Protein AF-A0A0R0MEU5-F1 (afdb_monomer_lite)

Foldseek 3Di:
DLVLLLLLVCLVQFDFPVSVQQCPVVHVNNVSCVVCVVSVVVQVVQWDQDPVPRDIDGDGPQVSNFVVVQVVVQVVCCLFQVDGADVVQKGWPDKDFDDPPPPDPPQVVCQQADPVRHGNDWAPPDPLAKIWDWGQRPVDNQKIWIWMQGNVTMITIMIGGDNPPRRPPPDPVSPPGPVVVPPPPDDDDDD

Structure (mmCIF, N/CA/C/O backbone):
data_AF-A0A0R0MEU5-F1
#
_entry.id   AF-A0A0R0MEU5-F1
#
loop_
_atom_site.group_PDB
_atom_site.id
_atom_site.type_symbol
_atom_site.label_atom_id
_atom_site.label_alt_id
_atom_site.label_comp_id
_atom_site.label_asym_id
_atom_site.label_entity_id
_atom_site.label_seq_id
_atom_site.pdbx_PDB_ins_code
_atom_site.Cartn_x
_atom_site.Cartn_y
_atom_site.Cartn_z
_atom_site.occupancy
_atom_site.B_iso_or_equiv
_atom_site.auth_seq_id
_atom_site.auth_comp_id
_atom_site.auth_asym_id
_atom_site.auth_atom_id
_atom_site.pdbx_PDB_model_num
ATOM 1 N N . MET A 1 1 ? -4.170 -14.441 10.103 1.00 80.56 1 MET A N 1
ATOM 2 C CA . MET A 1 1 ? -2.952 -14.482 9.248 1.00 80.56 1 MET A CA 1
ATOM 3 C C . MET A 1 1 ? -2.608 -13.068 8.779 1.00 80.56 1 MET A C 1
ATOM 5 O O . MET A 1 1 ? -3.461 -12.201 8.917 1.00 80.56 1 MET A O 1
ATOM 9 N N . ASP A 1 2 ? -1.379 -12.790 8.341 1.00 89.19 2 ASP A N 1
ATOM 10 C CA . ASP A 1 2 ? -0.825 -11.428 8.154 1.00 89.19 2 ASP A CA 1
ATOM 11 C C . ASP A 1 2 ? -1.697 -10.464 7.336 1.00 89.19 2 ASP A C 1
ATOM 13 O O . ASP A 1 2 ? -1.782 -9.289 7.677 1.00 89.19 2 ASP A O 1
ATOM 17 N N . GLU A 1 3 ? -2.428 -10.953 6.335 1.00 90.88 3 GLU A N 1
ATOM 18 C CA . GLU A 1 3 ? -3.364 -10.147 5.545 1.00 90.88 3 GLU A CA 1
ATOM 19 C C . GLU A 1 3 ? -4.532 -9.589 6.374 1.00 90.88 3 GLU A C 1
ATOM 21 O O . GLU A 1 3 ? -4.986 -8.476 6.125 1.00 90.88 3 GLU A O 1
ATOM 26 N N . GLN A 1 4 ? -5.011 -10.332 7.377 1.00 89.69 4 GLN A N 1
ATOM 27 C CA . GLN A 1 4 ? -6.054 -9.846 8.290 1.00 89.69 4 GLN A CA 1
ATOM 28 C C . GLN A 1 4 ? -5.513 -8.740 9.193 1.00 89.69 4 GLN A C 1
ATOM 30 O O . GLN A 1 4 ? -6.178 -7.725 9.364 1.00 89.69 4 GLN A O 1
ATOM 35 N N . TYR A 1 5 ? -4.300 -8.917 9.729 1.00 90.12 5 TYR A N 1
ATOM 36 C CA . TYR A 1 5 ? -3.629 -7.877 10.512 1.00 90.12 5 TYR A CA 1
ATOM 37 C C . TYR A 1 5 ? -3.428 -6.616 9.673 1.00 90.12 5 TYR A C 1
ATOM 39 O O . TYR A 1 5 ? -3.775 -5.526 10.106 1.00 90.12 5 TYR A O 1
ATOM 47 N N . PHE A 1 6 ? -2.942 -6.783 8.443 1.00 90.31 6 PHE A N 1
ATOM 48 C CA . PHE A 1 6 ? -2.736 -5.694 7.499 1.00 90.31 6 PHE A CA 1
ATOM 49 C C . PHE A 1 6 ? -4.035 -4.947 7.170 1.00 90.31 6 PHE A C 1
ATOM 51 O O . PHE A 1 6 ? -4.058 -3.720 7.188 1.00 90.31 6 PHE A O 1
ATOM 58 N N . LEU A 1 7 ? -5.130 -5.670 6.911 1.00 90.94 7 LEU A N 1
ATOM 59 C CA . LEU A 1 7 ? -6.430 -5.063 6.626 1.00 90.94 7 LEU A CA 1
ATOM 60 C C . LEU A 1 7 ? -6.984 -4.293 7.831 1.00 90.94 7 LEU A C 1
ATOM 62 O O . LEU A 1 7 ? -7.503 -3.193 7.661 1.00 90.94 7 LEU A O 1
ATOM 66 N N . VAL A 1 8 ? -6.881 -4.861 9.034 1.00 90.88 8 VAL A N 1
ATOM 67 C CA . VAL A 1 8 ? -7.345 -4.191 10.254 1.00 90.88 8 VAL A CA 1
ATOM 68 C C . VAL A 1 8 ? -6.488 -2.959 10.537 1.00 90.88 8 VAL A C 1
ATOM 70 O O . VAL A 1 8 ? -7.045 -1.900 10.796 1.00 90.88 8 VAL A O 1
ATOM 73 N N . LEU A 1 9 ? -5.160 -3.055 10.397 1.00 88.81 9 LEU A N 1
ATOM 74 C CA . LEU A 1 9 ? -4.248 -1.915 10.514 1.00 88.81 9 LEU A CA 1
ATOM 75 C C . LEU A 1 9 ? -4.635 -0.788 9.549 1.00 88.81 9 LEU A C 1
ATOM 77 O O . LEU A 1 9 ? -4.721 0.358 9.975 1.00 88.81 9 LEU A O 1
ATOM 81 N N . LEU A 1 10 ? -4.917 -1.105 8.278 1.00 89.19 10 LEU A N 1
ATOM 82 C CA . LEU A 1 10 ? -5.423 -0.130 7.306 1.00 89.19 10 LEU A CA 1
ATOM 83 C C . LEU A 1 10 ? -6.728 0.527 7.775 1.00 89.19 10 LEU A C 1
ATOM 85 O O . LEU A 1 10 ? -6.880 1.729 7.598 1.00 89.19 10 LEU A O 1
ATOM 89 N N . GLY A 1 11 ? -7.629 -0.232 8.404 1.00 88.44 11 GLY A N 1
ATOM 90 C CA . GLY A 1 11 ? -8.828 0.302 9.059 1.00 88.44 11 GLY A CA 1
ATOM 91 C C . GLY A 1 11 ? -8.530 1.327 10.150 1.00 88.44 11 GLY A C 1
ATOM 92 O O . GLY A 1 11 ? -9.241 2.314 10.260 1.00 88.44 11 GLY A O 1
ATOM 93 N N . GLN A 1 12 ? -7.461 1.133 10.918 1.00 85.00 12 GLN A N 1
ATOM 94 C CA . GLN A 1 12 ? -7.106 2.048 12.005 1.00 85.00 12 GLN A CA 1
ATOM 95 C C . GLN A 1 12 ? -6.433 3.339 11.521 1.00 85.00 12 GLN A C 1
ATOM 97 O O . GLN A 1 12 ? -6.508 4.362 12.196 1.00 85.00 12 GLN A O 1
ATOM 102 N N . ILE A 1 13 ? -5.747 3.302 10.373 1.00 81.75 13 ILE A N 1
ATOM 103 C CA . ILE A 1 13 ? -4.942 4.439 9.890 1.00 81.75 13 ILE A CA 1
ATOM 104 C C . ILE A 1 13 ? -5.552 5.176 8.696 1.00 81.75 13 ILE A C 1
ATOM 106 O O . ILE A 1 13 ? -5.106 6.273 8.380 1.00 81.75 13 ILE A O 1
ATOM 110 N N . ALA A 1 14 ? -6.517 4.589 7.985 1.00 85.06 14 ALA A N 1
ATOM 111 C CA . ALA A 1 14 ? -7.068 5.175 6.767 1.00 85.06 14 ALA A CA 1
ATOM 112 C C . ALA A 1 14 ? -8.414 5.871 6.997 1.00 85.06 14 ALA A C 1
ATOM 114 O O . ALA A 1 14 ? -9.255 5.391 7.745 1.00 85.06 14 ALA A O 1
ATOM 115 N N . THR A 1 15 ? -8.645 6.963 6.268 1.00 81.25 15 THR A N 1
ATOM 116 C CA . THR A 1 15 ? -9.888 7.762 6.299 1.00 81.25 15 THR A CA 1
ATOM 117 C C . THR A 1 15 ? -10.617 7.750 4.949 1.00 81.25 15 THR A C 1
ATOM 119 O O . THR A 1 15 ? -11.292 8.697 4.555 1.00 81.25 15 THR A O 1
ATOM 122 N N . SER A 1 16 ? -10.413 6.691 4.160 1.00 85.12 16 SER A N 1
ATOM 123 C CA . SER A 1 16 ? -11.069 6.525 2.858 1.00 85.12 16 SER A CA 1
ATOM 124 C C . SER A 1 16 ? -12.481 5.952 3.041 1.00 85.12 16 SER A C 1
ATOM 126 O O . SER A 1 16 ? -12.611 4.949 3.742 1.00 85.12 16 SER A O 1
ATOM 128 N N . PRO A 1 17 ? -13.516 6.450 2.335 1.00 88.56 17 PRO A N 1
ATOM 129 C CA . PRO A 1 17 ? -14.876 5.902 2.433 1.00 88.56 17 PRO A CA 1
ATOM 130 C C . PRO A 1 17 ? -14.943 4.376 2.234 1.00 88.56 17 PRO A C 1
ATOM 132 O O . PRO A 1 17 ? -15.687 3.669 2.904 1.00 88.56 17 PRO A O 1
ATOM 135 N N . HIS A 1 18 ? -14.076 3.830 1.374 1.00 89.00 18 HIS A N 1
ATOM 136 C CA . HIS A 1 18 ? -13.998 2.388 1.126 1.00 89.00 18 HIS A CA 1
ATOM 137 C C . HIS A 1 18 ? -13.493 1.556 2.315 1.00 89.00 18 HIS A C 1
ATOM 139 O O . HIS A 1 18 ? -13.764 0.354 2.371 1.00 89.00 18 HIS A O 1
ATOM 145 N N . ILE A 1 19 ? -12.689 2.136 3.215 1.00 89.19 19 ILE A N 1
ATOM 146 C CA . ILE A 1 19 ? -12.289 1.451 4.451 1.00 89.19 19 ILE A CA 1
ATOM 147 C C . ILE A 1 19 ? -13.362 1.629 5.528 1.00 89.19 19 ILE A C 1
ATOM 149 O O . ILE A 1 19 ? -13.601 0.696 6.290 1.00 89.19 19 ILE A O 1
ATOM 153 N N . GLU A 1 20 ? -14.042 2.779 5.556 1.00 90.19 20 GLU A N 1
ATOM 154 C CA . GLU A 1 20 ? -15.115 3.076 6.514 1.00 90.19 20 GLU A CA 1
ATOM 155 C C . GLU A 1 20 ? -16.270 2.081 6.370 1.00 90.19 20 GLU A C 1
ATOM 157 O O . GLU A 1 20 ? -16.721 1.504 7.357 1.00 90.19 2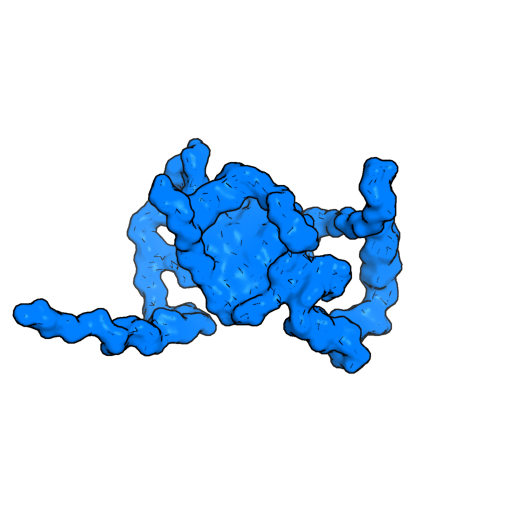0 GLU A O 1
ATOM 162 N N . GLU A 1 21 ? -16.658 1.748 5.136 1.00 91.25 21 GLU A N 1
ATOM 163 C CA . GLU A 1 21 ? -17.632 0.682 4.856 1.00 91.25 21 GLU A CA 1
ATOM 164 C C . GLU A 1 21 ? -17.211 -0.683 5.430 1.00 91.25 21 GLU A C 1
ATOM 166 O O . GLU A 1 21 ? -18.049 -1.503 5.807 1.00 91.25 21 GLU A O 1
ATOM 171 N N . LYS A 1 22 ? -15.904 -0.961 5.507 1.00 92.19 22 LYS A N 1
ATOM 172 C CA . LYS A 1 22 ? -15.385 -2.218 6.065 1.00 92.19 22 LYS A CA 1
ATOM 173 C C . LYS A 1 22 ? -15.356 -2.210 7.592 1.00 92.19 22 LYS A C 1
ATOM 175 O O . LYS A 1 22 ? -15.357 -3.302 8.166 1.00 92.19 22 LYS A O 1
ATOM 180 N N . LEU A 1 23 ? -15.305 -1.031 8.208 1.00 92.62 23 LEU A N 1
ATOM 181 C CA . LEU A 1 23 ? -15.358 -0.810 9.656 1.00 92.62 23 LEU A CA 1
ATOM 182 C C . LEU A 1 23 ? -16.791 -0.743 10.191 1.00 92.62 23 LEU A C 1
ATOM 184 O O . LEU A 1 23 ? -16.997 -1.023 11.366 1.00 92.62 23 LEU A O 1
ATOM 188 N N . ALA A 1 24 ? -17.766 -0.383 9.351 1.00 93.38 24 ALA A N 1
ATOM 189 C CA . ALA A 1 24 ? -19.173 -0.322 9.735 1.00 93.38 24 ALA A CA 1
ATOM 190 C C . ALA A 1 24 ? -19.674 -1.661 10.324 1.00 93.38 24 ALA A C 1
ATOM 192 O O . ALA A 1 24 ? -19.143 -2.717 9.961 1.00 93.38 24 ALA A O 1
ATOM 193 N N . PRO A 1 25 ? -20.713 -1.655 11.185 1.00 94.69 25 PRO A N 1
ATOM 194 C CA .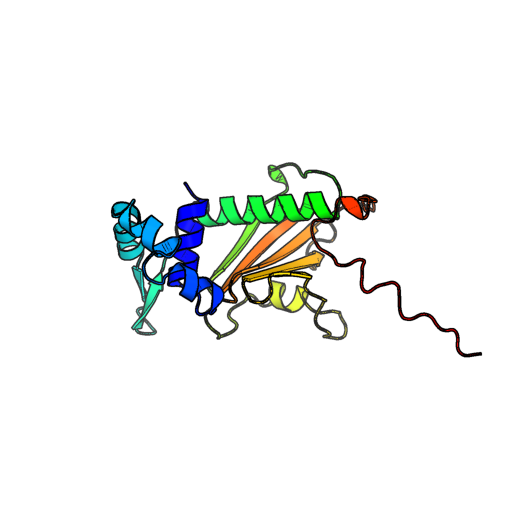 PRO A 1 25 ? -21.267 -2.876 11.770 1.00 94.69 25 PRO A CA 1
ATOM 195 C C . PRO A 1 25 ? -21.621 -3.932 10.714 1.00 94.69 25 PRO A C 1
ATOM 197 O O . PRO A 1 25 ? -22.301 -3.647 9.728 1.00 94.69 25 PRO A O 1
ATOM 200 N N . GLY A 1 26 ? -21.147 -5.164 10.904 1.00 91.56 26 GLY A N 1
ATOM 201 C CA . GLY A 1 26 ? -21.281 -6.253 9.930 1.00 91.56 26 GLY A CA 1
ATOM 202 C C . GLY A 1 26 ? -20.266 -6.211 8.776 1.00 91.56 26 GLY A C 1
ATOM 203 O O . GLY A 1 26 ? -20.201 -7.148 7.969 1.00 91.56 26 GLY A O 1
ATOM 204 N N . GLY A 1 27 ? -19.434 -5.171 8.716 1.00 92.88 27 GLY A N 1
ATOM 205 C CA . GLY A 1 27 ? -18.337 -4.993 7.776 1.00 92.88 27 GLY A CA 1
ATOM 206 C C . GLY A 1 27 ? -17.252 -6.064 7.910 1.00 92.88 27 GLY A C 1
ATOM 207 O O . GLY A 1 27 ? -17.252 -6.918 8.800 1.00 92.88 27 GLY A O 1
ATOM 208 N N . GLN A 1 28 ? -16.316 -6.099 6.961 1.00 93.31 28 GLN A N 1
ATOM 209 C CA . GLN A 1 28 ? -15.264 -7.121 6.966 1.00 93.31 28 GLN A CA 1
ATOM 210 C C . GLN A 1 28 ? -14.306 -6.973 8.156 1.00 93.31 28 GLN A C 1
ATOM 212 O O . GLN A 1 28 ? -13.920 -7.987 8.737 1.00 93.31 28 GLN A O 1
ATOM 217 N N . ILE A 1 29 ? -13.907 -5.744 8.494 1.00 92.19 29 ILE A N 1
ATOM 218 C CA . ILE A 1 29 ? -12.989 -5.474 9.607 1.00 92.19 29 ILE A CA 1
ATOM 219 C C . ILE A 1 29 ? -13.722 -5.679 10.930 1.00 92.19 29 ILE A C 1
ATOM 221 O O . ILE A 1 29 ? -13.216 -6.431 11.757 1.00 92.19 29 ILE A O 1
ATOM 225 N N . ASP A 1 30 ? -14.939 -5.147 11.066 1.00 93.50 30 ASP A N 1
ATOM 226 C CA . ASP A 1 30 ? -15.804 -5.363 12.235 1.00 93.50 30 ASP A CA 1
ATOM 227 C C . ASP A 1 30 ? -15.952 -6.858 12.567 1.00 93.50 30 ASP A C 1
ATOM 229 O O . ASP A 1 30 ? -15.506 -7.320 13.617 1.00 93.50 30 ASP A O 1
ATOM 233 N N . ARG A 1 31 ? -16.403 -7.673 11.601 1.00 92.25 31 ARG A N 1
ATOM 234 C CA . ARG A 1 31 ? -16.522 -9.132 11.789 1.00 92.25 31 ARG A CA 1
ATOM 235 C C . ARG A 1 31 ? -15.195 -9.822 12.096 1.00 92.25 31 ARG A C 1
ATOM 237 O O . ARG A 1 31 ? -15.193 -10.881 12.724 1.00 92.25 31 ARG A O 1
ATOM 244 N N . THR A 1 32 ? -14.077 -9.288 11.602 1.00 91.75 32 THR A N 1
ATOM 245 C CA . THR A 1 32 ? -12.745 -9.837 11.892 1.00 91.75 32 THR A CA 1
ATOM 246 C C . THR A 1 32 ? -12.375 -9.576 13.347 1.00 91.75 32 THR A C 1
ATOM 248 O O . THR A 1 32 ? -11.950 -10.510 14.022 1.00 91.75 32 THR A O 1
ATOM 251 N N . LEU A 1 33 ? -12.592 -8.355 13.839 1.00 89.88 33 LEU A N 1
ATOM 252 C CA . LEU A 1 33 ? -12.346 -7.974 15.22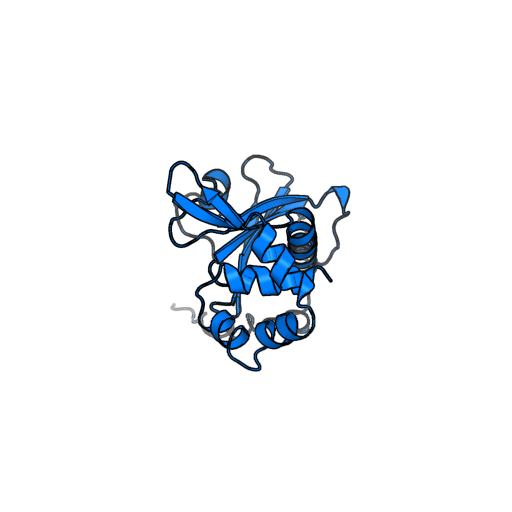9 1.00 89.88 33 LEU A CA 1
ATOM 253 C C . LEU A 1 33 ? -13.259 -8.743 16.191 1.00 89.88 33 LEU A C 1
ATOM 255 O O . LEU A 1 33 ? -12.762 -9.317 17.157 1.00 89.88 33 LEU A O 1
ATOM 259 N N . SER A 1 34 ? -14.553 -8.899 15.874 1.00 90.75 34 SER A N 1
ATOM 260 C CA . SER A 1 34 ? -15.474 -9.680 16.720 1.00 90.75 34 SER A CA 1
ATOM 261 C C . SER A 1 34 ? -15.064 -11.152 16.854 1.00 90.75 34 SER A C 1
ATOM 263 O O . SER A 1 34 ? -15.313 -11.782 17.877 1.00 90.75 34 SER A O 1
ATOM 265 N N . ARG A 1 35 ? -14.452 -11.729 15.811 1.00 89.94 35 ARG A N 1
ATOM 266 C CA . ARG A 1 35 ? -13.999 -13.133 15.798 1.00 89.94 35 ARG A CA 1
ATOM 267 C C . ARG A 1 35 ? -12.590 -13.320 16.358 1.00 89.94 35 ARG A C 1
ATOM 269 O O . ARG A 1 35 ? -12.207 -14.451 16.644 1.00 89.94 35 ARG A O 1
ATOM 276 N N . ALA A 1 36 ? -11.813 -12.247 16.471 1.00 88.12 36 ALA A N 1
ATOM 277 C CA . ALA A 1 36 ? -10.425 -12.276 16.908 1.00 88.12 36 ALA A CA 1
ATOM 278 C C . ALA A 1 36 ? -10.141 -11.133 17.901 1.00 88.12 36 ALA A C 1
ATOM 280 O O . ALA A 1 36 ? -9.336 -10.256 17.594 1.00 88.12 36 ALA A O 1
ATOM 281 N N . PRO A 1 37 ? -10.737 -11.148 19.108 1.00 84.06 37 PRO A N 1
ATOM 282 C CA . PRO A 1 37 ? -10.565 -10.071 20.090 1.00 84.06 37 PRO A CA 1
ATOM 283 C C . PRO A 1 37 ? -9.097 -9.858 20.494 1.00 84.06 37 PRO A C 1
ATOM 285 O O . PRO A 1 37 ? -8.654 -8.729 20.670 1.00 84.06 37 PRO A O 1
AT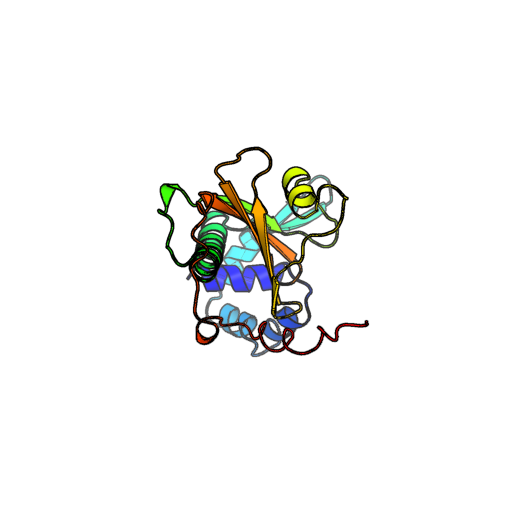OM 288 N N . ALA A 1 38 ? -8.290 -10.924 20.519 1.00 86.88 38 ALA A N 1
ATOM 289 C CA . ALA A 1 38 ? -6.853 -10.825 20.780 1.00 86.88 38 ALA A CA 1
ATOM 290 C C . ALA A 1 38 ? -6.075 -10.031 19.706 1.00 86.88 38 ALA A C 1
ATOM 292 O O . ALA A 1 38 ? -4.958 -9.586 19.958 1.00 86.88 38 ALA A O 1
ATOM 293 N N . LEU A 1 39 ? -6.612 -9.884 18.487 1.00 85.31 39 LEU A N 1
ATOM 294 C CA . LEU A 1 39 ? -6.017 -9.035 17.450 1.00 85.31 39 LEU A CA 1
ATOM 295 C C . LEU A 1 39 ? -6.239 -7.553 17.760 1.00 85.31 39 LEU A C 1
ATOM 297 O O . LEU A 1 39 ? -5.329 -6.755 17.548 1.00 85.31 39 LEU A O 1
ATOM 301 N N . ASP A 1 40 ? -7.427 -7.217 18.259 1.00 82.06 40 ASP A N 1
ATOM 302 C CA . ASP A 1 40 ? -7.784 -5.858 18.660 1.00 82.06 40 ASP A CA 1
ATOM 303 C C . ASP A 1 40 ? -6.912 -5.401 19.832 1.00 82.06 40 ASP A C 1
ATOM 305 O O . ASP A 1 40 ? -6.222 -4.388 19.755 1.00 82.06 40 ASP A O 1
ATOM 309 N N . GLU A 1 41 ? -6.814 -6.243 20.863 1.00 83.44 41 GLU A N 1
ATOM 310 C CA . GLU A 1 41 ? -5.975 -5.980 22.031 1.00 83.44 41 GLU A CA 1
ATOM 311 C C . GLU A 1 41 ? -4.499 -5.787 21.652 1.00 83.44 41 GLU A C 1
ATOM 313 O O . GLU A 1 41 ? -3.842 -4.869 22.138 1.00 83.44 41 GLU A O 1
ATOM 318 N N . LYS A 1 42 ? -3.977 -6.592 20.719 1.00 84.12 42 LYS A N 1
ATOM 319 C CA . LYS A 1 42 ? -2.610 -6.419 20.207 1.00 84.12 42 LYS A CA 1
ATOM 320 C C . LYS A 1 42 ? -2.400 -5.088 19.493 1.00 84.12 42 LYS A C 1
ATOM 322 O O . LYS A 1 42 ? -1.328 -4.504 19.617 1.00 84.12 42 LYS A O 1
ATOM 327 N N . LEU A 1 43 ? -3.381 -4.616 18.726 1.00 82.00 43 LEU A N 1
ATOM 328 C CA . LEU A 1 43 ? -3.289 -3.316 18.058 1.00 82.00 43 LEU A CA 1
ATOM 329 C C . LEU A 1 43 ? -3.374 -2.164 19.061 1.00 82.00 43 LEU A C 1
ATOM 331 O O . LEU A 1 43 ? -2.646 -1.189 18.906 1.00 82.00 43 LEU A O 1
ATOM 335 N N . LEU A 1 44 ? -4.179 -2.307 20.117 1.00 81.25 44 LEU A N 1
ATOM 336 C CA . LEU A 1 44 ? -4.218 -1.357 21.230 1.00 81.25 44 LEU A CA 1
ATOM 337 C C . LEU A 1 44 ? -2.882 -1.310 21.985 1.00 81.25 44 LEU A C 1
ATOM 339 O O . LEU A 1 44 ? -2.380 -0.230 22.276 1.00 81.25 44 LEU A O 1
ATOM 343 N N . GLN A 1 45 ? -2.260 -2.463 22.242 1.00 82.94 45 GLN A N 1
ATOM 344 C CA . GLN A 1 45 ? -0.926 -2.544 22.855 1.00 82.94 45 GLN A CA 1
ATOM 345 C C . GLN A 1 45 ? 0.180 -1.967 21.958 1.00 82.94 45 GLN A C 1
ATOM 347 O O . GLN A 1 45 ? 1.233 -1.571 22.452 1.00 82.94 45 GLN A O 1
ATOM 352 N N . ALA A 1 46 ? -0.050 -1.907 20.646 1.00 80.19 46 ALA A N 1
ATOM 353 C CA . ALA A 1 46 ? 0.853 -1.286 19.685 1.00 80.19 46 ALA A CA 1
ATOM 354 C C . ALA A 1 46 ? 0.714 0.248 19.619 1.00 80.19 46 ALA A C 1
ATOM 356 O O . ALA A 1 46 ? 1.463 0.893 18.878 1.00 80.19 46 ALA A O 1
ATOM 357 N N . LEU A 1 47 ? -0.222 0.846 20.365 1.00 81.25 47 LEU A N 1
ATOM 358 C CA . LEU A 1 47 ? -0.343 2.296 20.481 1.00 81.25 47 LEU A CA 1
ATOM 359 C C . LEU A 1 47 ? 0.800 2.856 21.335 1.00 81.25 47 LEU A C 1
ATOM 361 O O . LEU A 1 47 ? 1.108 2.361 22.415 1.00 81.25 47 LEU A O 1
ATOM 365 N N . SER A 1 48 ? 1.412 3.933 20.861 1.00 77.06 48 SER A N 1
ATOM 366 C CA . SER A 1 48 ? 2.408 4.713 21.593 1.00 77.06 48 SER A CA 1
ATOM 367 C C . SER A 1 48 ? 2.068 6.189 21.485 1.00 77.06 48 SER A C 1
ATOM 369 O O . SER A 1 48 ? 1.639 6.632 20.424 1.00 77.06 48 SER A O 1
ATOM 371 N N . VAL A 1 49 ? 2.278 6.958 22.547 1.00 74.94 49 VAL A N 1
ATOM 372 C CA . VAL A 1 49 ? 2.152 8.417 22.486 1.00 74.94 49 VAL A CA 1
ATOM 373 C C . VAL A 1 49 ? 3.494 8.997 22.051 1.00 74.94 49 VAL A C 1
ATOM 375 O O . VAL A 1 49 ? 4.535 8.648 22.601 1.00 74.94 49 VAL A O 1
ATOM 378 N N . ASP A 1 50 ? 3.466 9.846 21.034 1.00 72.88 50 ASP A N 1
ATOM 379 C CA . ASP A 1 50 ? 4.593 10.669 20.619 1.00 72.88 50 ASP A CA 1
ATOM 380 C C . ASP A 1 50 ? 4.816 11.769 21.668 1.00 72.88 50 ASP A C 1
ATOM 382 O O . ASP A 1 50 ? 3.933 12.596 21.899 1.00 72.88 50 ASP A O 1
ATOM 386 N N . GLU A 1 51 ? 5.969 11.747 22.335 1.00 75.44 51 GLU A N 1
ATOM 387 C CA . GLU A 1 51 ? 6.270 12.632 23.469 1.00 75.44 51 GLU A CA 1
ATOM 388 C C . GLU A 1 51 ? 6.417 14.108 23.063 1.00 75.44 51 GLU A C 1
ATOM 390 O O . GLU A 1 51 ? 6.185 14.993 23.884 1.00 75.44 51 GLU A O 1
ATOM 395 N N . GLU A 1 52 ? 6.751 14.392 21.802 1.00 74.88 52 GLU A N 1
ATOM 396 C CA . GLU A 1 52 ? 6.955 15.757 21.302 1.00 74.88 52 GLU A CA 1
ATOM 397 C C . GLU A 1 52 ? 5.649 16.391 20.814 1.00 74.88 52 GLU A C 1
ATOM 399 O O . GLU A 1 52 ? 5.410 17.586 20.995 1.00 74.88 52 GLU A O 1
ATOM 404 N N . THR A 1 53 ? 4.788 15.596 20.178 1.00 72.69 53 THR A N 1
ATOM 405 C CA . THR A 1 53 ? 3.558 16.077 19.534 1.00 72.69 53 THR A CA 1
ATOM 406 C C . THR A 1 53 ? 2.285 15.723 20.299 1.00 72.69 53 THR A C 1
ATOM 408 O O . THR A 1 53 ? 1.211 16.218 19.948 1.00 72.69 53 THR A O 1
ATOM 411 N N . GLY A 1 54 ? 2.374 14.856 21.312 1.00 70.62 54 GLY A N 1
ATOM 412 C CA . GLY A 1 54 ? 1.238 14.336 22.078 1.00 70.62 54 GLY A CA 1
ATOM 413 C C . GLY A 1 54 ? 0.299 13.437 21.267 1.00 70.62 54 GLY A C 1
ATOM 414 O O . GLY A 1 54 ? -0.809 13.132 21.710 1.00 70.62 54 GLY A O 1
ATOM 415 N N . ARG A 1 55 ? 0.694 13.037 20.053 1.00 72.56 55 ARG A N 1
ATOM 416 C CA . ARG A 1 55 ? -0.146 12.251 19.143 1.00 72.56 55 ARG A CA 1
ATOM 417 C C . ARG A 1 55 ? -0.066 10.771 19.478 1.00 72.56 55 ARG A C 1
ATOM 419 O O . ARG A 1 55 ? 1.004 10.249 19.763 1.00 72.56 55 ARG A O 1
ATOM 426 N N . VAL A 1 56 ? -1.188 10.068 19.363 1.00 68.69 56 VAL A N 1
ATOM 427 C CA . VAL A 1 56 ? -1.193 8.604 19.424 1.00 68.69 56 VAL A CA 1
ATOM 428 C C . VAL A 1 56 ? -0.740 8.055 18.071 1.00 68.69 56 VAL A C 1
ATOM 430 O O . VAL A 1 56 ? -1.340 8.342 17.035 1.00 68.69 56 VAL A O 1
ATOM 433 N N . LEU A 1 57 ? 0.328 7.269 18.089 1.00 73.31 57 LEU A N 1
ATOM 434 C CA . LEU A 1 57 ? 0.889 6.554 16.951 1.00 73.31 57 LEU A CA 1
ATOM 435 C C . LEU A 1 57 ? 0.630 5.059 17.115 1.00 73.31 57 LEU A C 1
ATOM 437 O O . LEU A 1 57 ? 0.775 4.519 18.206 1.00 73.31 57 LEU A O 1
ATOM 441 N N . ILE A 1 58 ? 0.320 4.371 16.021 1.00 78.00 58 ILE A N 1
ATOM 442 C CA . ILE A 1 58 ? 0.357 2.906 15.979 1.00 78.00 58 ILE A CA 1
ATOM 443 C C . ILE A 1 58 ? 1.759 2.490 15.535 1.00 78.00 58 ILE A C 1
ATOM 445 O O . ILE A 1 58 ? 2.224 2.936 14.485 1.00 78.00 58 ILE A O 1
ATOM 449 N N . ARG A 1 59 ? 2.420 1.617 16.302 1.00 80.44 59 ARG A N 1
ATOM 450 C CA . ARG A 1 59 ? 3.660 0.934 15.904 1.00 80.44 59 ARG A CA 1
ATOM 451 C C . ARG A 1 59 ? 3.318 -0.431 15.308 1.00 80.44 59 ARG A C 1
ATOM 453 O O . ARG A 1 59 ? 3.164 -1.397 16.054 1.00 80.44 59 ARG A O 1
ATOM 460 N N . PRO A 1 60 ? 3.151 -0.545 13.981 1.00 79.38 60 PRO A N 1
ATOM 461 C CA . PRO A 1 60 ? 2.741 -1.806 13.393 1.00 79.38 60 PRO A CA 1
ATOM 462 C C . PRO A 1 60 ? 3.838 -2.870 13.520 1.00 79.38 60 PRO A C 1
ATOM 464 O O . PRO A 1 60 ? 5.030 -2.570 13.560 1.00 79.38 60 PRO A O 1
ATOM 467 N N . GLU A 1 61 ? 3.433 -4.137 13.493 1.00 85.62 61 GLU A N 1
ATOM 468 C CA . GLU A 1 61 ? 4.333 -5.276 13.330 1.00 85.62 61 GLU A CA 1
ATOM 469 C C . GLU A 1 61 ? 4.929 -5.235 11.912 1.00 85.62 61 GLU A C 1
ATOM 471 O O . GLU A 1 61 ? 4.383 -5.823 10.969 1.00 85.62 61 GLU A O 1
ATOM 476 N N . HIS A 1 62 ? 6.031 -4.496 11.753 1.00 82.56 62 HIS A N 1
ATOM 477 C CA . HIS A 1 62 ? 6.640 -4.183 10.458 1.00 82.56 62 HIS A CA 1
ATOM 478 C C . HIS A 1 62 ? 6.879 -5.430 9.601 1.00 82.56 62 HIS A C 1
ATOM 480 O O . HIS A 1 62 ? 6.481 -5.438 8.439 1.00 82.56 62 HIS A O 1
ATOM 486 N N . ASP A 1 63 ? 7.382 -6.523 10.177 1.00 86.88 63 ASP A N 1
ATOM 487 C CA . ASP A 1 63 ? 7.621 -7.776 9.450 1.00 86.88 63 ASP A CA 1
ATOM 488 C C . ASP A 1 63 ? 6.355 -8.345 8.790 1.00 86.88 63 ASP A C 1
ATOM 490 O O . ASP A 1 63 ? 6.400 -8.891 7.685 1.00 86.88 63 ASP A O 1
ATOM 494 N N . ARG A 1 64 ? 5.200 -8.227 9.455 1.00 89.06 64 ARG A N 1
ATOM 495 C CA . ARG A 1 64 ? 3.915 -8.728 8.938 1.00 89.06 64 ARG A CA 1
ATOM 496 C C . ARG A 1 64 ? 3.440 -7.874 7.775 1.00 89.06 64 ARG A C 1
ATOM 498 O O . ARG A 1 64 ? 3.020 -8.398 6.743 1.00 89.06 64 ARG A O 1
ATOM 505 N N . VAL A 1 65 ? 3.551 -6.559 7.937 1.00 88.62 65 VAL A N 1
ATOM 506 C CA . VAL A 1 65 ? 3.217 -5.574 6.907 1.00 88.62 65 VAL A CA 1
ATOM 507 C C . VAL A 1 65 ? 4.115 -5.760 5.683 1.00 88.62 65 VAL A C 1
ATOM 509 O O . VAL A 1 65 ? 3.624 -5.838 4.556 1.00 88.62 65 VAL A O 1
ATOM 512 N N . GLU A 1 66 ? 5.418 -5.923 5.895 1.00 89.25 66 GLU A N 1
ATOM 513 C CA . GLU A 1 66 ? 6.403 -6.155 4.844 1.00 89.25 66 GLU A CA 1
ATOM 514 C C . GLU A 1 66 ? 6.132 -7.429 4.048 1.00 89.25 66 GLU A C 1
ATOM 516 O O . GLU A 1 66 ? 6.246 -7.407 2.822 1.00 89.25 66 GLU A O 1
ATOM 521 N N . ARG A 1 67 ? 5.740 -8.532 4.699 1.00 90.50 67 ARG A N 1
ATOM 522 C CA . ARG A 1 67 ? 5.388 -9.777 3.997 1.00 90.50 67 ARG A CA 1
ATOM 523 C C . ARG A 1 67 ? 4.210 -9.585 3.046 1.00 90.50 67 ARG A C 1
ATOM 525 O O . ARG A 1 67 ? 4.277 -10.033 1.899 1.00 90.50 67 ARG A O 1
ATOM 532 N N . VAL A 1 68 ? 3.165 -8.879 3.481 1.00 92.12 68 VAL A N 1
ATOM 533 C CA . VAL A 1 68 ? 1.985 -8.592 2.647 1.00 92.12 68 VAL A CA 1
ATOM 534 C C . VAL A 1 68 ? 2.350 -7.661 1.489 1.00 92.12 68 VAL A C 1
ATOM 536 O O . VAL A 1 68 ? 2.079 -7.972 0.327 1.00 92.12 68 VAL A O 1
ATOM 539 N N . VAL A 1 69 ? 3.042 -6.562 1.782 1.00 92.31 69 VAL A N 1
ATOM 540 C CA . VAL A 1 69 ? 3.510 -5.580 0.794 1.00 92.31 69 VAL A CA 1
ATOM 541 C C . VAL A 1 69 ? 4.425 -6.231 -0.250 1.00 92.31 69 VAL A C 1
ATOM 543 O O . VAL A 1 69 ? 4.236 -6.037 -1.453 1.00 92.31 69 VAL A O 1
ATOM 546 N N . ARG A 1 70 ? 5.384 -7.062 0.177 1.00 92.19 70 ARG A N 1
ATOM 547 C CA . ARG A 1 70 ? 6.297 -7.794 -0.714 1.00 92.19 70 ARG A CA 1
ATOM 548 C C . ARG A 1 70 ? 5.537 -8.752 -1.622 1.00 92.19 70 ARG A C 1
ATOM 550 O O . ARG A 1 70 ? 5.809 -8.795 -2.824 1.00 92.19 70 ARG A O 1
ATOM 557 N N . LYS A 1 71 ? 4.565 -9.488 -1.074 1.00 92.44 71 LYS A N 1
ATOM 558 C CA . LYS A 1 71 ? 3.695 -10.399 -1.830 1.00 92.44 71 LYS A CA 1
ATOM 559 C C . LYS A 1 71 ? 2.907 -9.647 -2.905 1.00 92.44 71 LYS A C 1
ATOM 561 O O . LYS A 1 71 ? 2.945 -10.047 -4.069 1.00 92.44 71 LYS A O 1
ATOM 566 N N . MET A 1 72 ? 2.269 -8.530 -2.548 1.00 93.31 72 MET A N 1
ATOM 567 C CA . MET A 1 72 ? 1.530 -7.683 -3.493 1.00 93.31 72 MET A CA 1
ATOM 568 C C . MET A 1 72 ? 2.434 -7.147 -4.607 1.00 93.31 72 MET A C 1
ATOM 570 O O . MET A 1 72 ? 2.143 -7.333 -5.790 1.00 93.31 72 MET A O 1
ATOM 574 N N . ALA A 1 73 ? 3.563 -6.536 -4.244 1.00 94.00 73 ALA A N 1
ATOM 575 C CA . ALA A 1 73 ? 4.490 -5.950 -5.204 1.00 94.00 73 ALA A CA 1
ATOM 576 C C . ALA A 1 73 ? 5.098 -7.001 -6.147 1.00 94.00 73 ALA A C 1
ATOM 578 O O . ALA A 1 73 ? 5.258 -6.741 -7.339 1.00 94.00 73 ALA A O 1
ATOM 579 N N . THR A 1 74 ? 5.395 -8.201 -5.639 1.00 92.69 74 THR A N 1
ATOM 580 C CA . THR A 1 74 ? 5.906 -9.315 -6.453 1.00 92.69 74 THR A CA 1
ATOM 581 C C . THR A 1 74 ? 4.858 -9.772 -7.461 1.00 92.69 74 THR A C 1
ATOM 583 O O . THR A 1 74 ? 5.180 -9.936 -8.635 1.00 92.69 74 THR A O 1
ATOM 586 N N . GLY A 1 75 ? 3.592 -9.896 -7.044 1.00 91.81 75 GLY A N 1
ATOM 587 C CA . GLY A 1 75 ? 2.484 -10.184 -7.956 1.00 91.81 75 GLY A CA 1
ATOM 588 C C . GLY A 1 75 ? 2.377 -9.143 -9.072 1.00 91.81 75 GLY A C 1
ATOM 589 O O . GLY A 1 75 ? 2.348 -9.497 -10.249 1.00 91.81 75 GLY A O 1
ATOM 590 N N . LEU A 1 76 ? 2.428 -7.852 -8.726 1.00 91.94 76 LEU A N 1
ATOM 591 C CA . LEU A 1 76 ? 2.433 -6.761 -9.707 1.00 91.94 76 LEU A CA 1
ATOM 592 C C . LEU A 1 76 ? 3.643 -6.803 -10.648 1.00 91.94 76 LEU A C 1
ATOM 594 O O . LEU A 1 76 ? 3.515 -6.487 -11.832 1.00 91.94 76 LEU A O 1
ATOM 598 N N . PHE A 1 77 ? 4.819 -7.168 -10.136 1.00 90.56 77 PHE A N 1
ATOM 599 C CA . PHE A 1 77 ? 6.032 -7.286 -10.936 1.00 90.56 77 PHE A CA 1
ATOM 600 C C . PHE A 1 77 ? 5.905 -8.427 -11.949 1.00 90.56 77 PHE A C 1
ATOM 602 O O . PHE A 1 77 ? 6.121 -8.212 -13.142 1.00 90.56 77 PHE A O 1
ATOM 609 N N . VAL A 1 78 ? 5.479 -9.612 -11.503 1.00 90.38 78 VAL A N 1
ATOM 610 C CA . VAL A 1 78 ? 5.233 -10.774 -12.371 1.00 90.38 78 VAL A CA 1
ATOM 611 C C . VAL A 1 78 ? 4.189 -10.434 -13.434 1.00 90.38 78 VAL A C 1
ATOM 613 O O . VAL A 1 78 ? 4.416 -10.688 -14.614 1.00 90.38 78 VAL A O 1
ATOM 616 N N . LEU A 1 79 ? 3.092 -9.774 -13.053 1.00 86.50 79 LEU A N 1
ATOM 617 C CA . LEU A 1 79 ? 2.048 -9.318 -13.978 1.00 86.50 79 LEU A CA 1
ATOM 618 C C . LEU A 1 79 ? 2.507 -8.231 -14.955 1.00 86.50 79 LEU A C 1
ATOM 620 O O . LEU A 1 79 ? 1.838 -7.987 -15.950 1.00 86.50 79 LEU A O 1
ATOM 624 N N . ARG A 1 80 ? 3.607 -7.526 -14.691 1.00 84.56 80 ARG A N 1
ATOM 625 C CA . ARG A 1 80 ? 4.114 -6.483 -15.593 1.00 84.56 80 ARG A CA 1
ATOM 626 C C . ARG A 1 80 ? 5.242 -6.980 -16.488 1.00 84.56 80 ARG A C 1
ATOM 628 O O . ARG A 1 80 ? 5.366 -6.521 -17.623 1.00 84.56 80 ARG A O 1
ATOM 635 N N . TYR A 1 81 ? 6.088 -7.861 -15.966 1.00 84.75 81 TYR A N 1
ATOM 636 C CA . TYR A 1 81 ? 7.342 -8.264 -16.601 1.00 84.75 81 TYR A CA 1
ATOM 637 C C . TYR A 1 81 ? 7.382 -9.747 -16.984 1.00 84.75 81 TYR A C 1
ATOM 639 O O . TYR A 1 81 ? 8.262 -10.133 -17.746 1.00 84.75 81 TYR A O 1
ATOM 647 N N . GLY A 1 82 ? 6.418 -10.554 -16.533 1.00 83.44 82 GLY A N 1
ATOM 648 C CA . GLY A 1 82 ? 6.215 -11.956 -16.917 1.00 83.44 82 GLY A CA 1
ATOM 649 C C . GLY A 1 82 ? 7.230 -12.945 -16.355 1.00 83.44 82 GLY A C 1
ATOM 650 O O . GLY A 1 82 ? 7.363 -14.041 -16.890 1.00 83.44 82 GLY A O 1
ATOM 651 N N . TRP A 1 83 ? 7.955 -12.575 -15.301 1.00 85.31 83 TRP A N 1
ATOM 652 C CA . TRP A 1 83 ? 8.869 -13.467 -14.594 1.00 85.31 83 TRP A CA 1
ATOM 653 C C . TRP A 1 83 ? 8.888 -13.139 -13.101 1.00 85.31 83 TRP A C 1
ATOM 655 O O . TRP A 1 83 ? 8.619 -12.001 -12.706 1.00 85.31 83 TRP A O 1
ATOM 665 N N . ALA A 1 84 ? 9.193 -14.146 -12.283 1.00 87.31 84 ALA A N 1
ATOM 666 C CA . ALA A 1 84 ? 9.292 -14.014 -10.837 1.00 87.31 84 ALA A CA 1
ATOM 667 C C . ALA A 1 84 ? 10.752 -13.771 -10.419 1.00 87.31 84 ALA A C 1
ATOM 669 O O . ALA A 1 84 ? 11.609 -14.604 -10.725 1.00 87.31 84 ALA A O 1
ATOM 670 N N . PRO A 1 85 ? 11.055 -12.648 -9.748 1.00 86.88 85 PRO A N 1
ATOM 671 C CA . PRO A 1 85 ? 12.378 -12.397 -9.199 1.00 86.88 85 PRO A CA 1
ATOM 672 C C . PRO A 1 85 ? 12.670 -13.301 -8.004 1.00 86.88 85 PRO A C 1
ATOM 674 O O . PRO A 1 85 ? 11.769 -13.646 -7.240 1.00 86.88 85 PRO A O 1
ATOM 677 N N . ALA A 1 86 ? 13.943 -13.662 -7.846 1.00 85.88 86 ALA A N 1
ATOM 678 C CA . ALA A 1 86 ? 14.414 -14.399 -6.682 1.00 85.88 86 ALA A CA 1
ATOM 679 C C . ALA A 1 86 ? 14.247 -13.546 -5.409 1.00 85.88 86 ALA A C 1
ATOM 681 O O . ALA A 1 86 ? 14.421 -12.324 -5.453 1.00 85.88 86 ALA A O 1
ATOM 682 N N . GLN A 1 87 ? 13.870 -14.177 -4.293 1.00 84.38 87 GLN A N 1
ATOM 683 C CA . GLN A 1 87 ? 13.479 -13.499 -3.045 1.00 84.38 87 GLN A CA 1
ATOM 684 C C . GLN A 1 87 ? 14.600 -12.611 -2.487 1.00 84.38 87 GLN A C 1
ATOM 686 O O . GLN A 1 87 ? 14.334 -11.524 -1.984 1.00 84.38 87 GLN A O 1
ATOM 691 N N . GLU A 1 88 ? 15.853 -13.028 -2.642 1.00 84.50 88 GLU A N 1
ATOM 692 C CA . GLU A 1 88 ? 17.063 -12.302 -2.246 1.00 84.50 88 GLU A CA 1
ATOM 693 C C . GLU A 1 88 ? 17.265 -10.975 -2.997 1.00 84.50 88 GLU A C 1
ATOM 695 O O . GLU A 1 88 ? 18.038 -10.118 -2.570 1.00 84.50 88 GLU A O 1
ATOM 700 N N . HIS A 1 89 ? 16.565 -10.779 -4.116 1.00 83.81 89 HIS A N 1
ATOM 701 C CA . HIS A 1 89 ? 16.584 -9.544 -4.899 1.00 83.81 89 HIS A CA 1
ATOM 702 C C . HIS A 1 89 ? 15.327 -8.689 -4.699 1.00 83.81 89 HIS A C 1
ATOM 704 O O . HIS A 1 89 ? 15.172 -7.665 -5.372 1.00 83.81 89 HIS A O 1
ATOM 710 N N . VAL A 1 90 ? 14.432 -9.108 -3.799 1.00 86.50 90 VAL A N 1
ATOM 711 C CA . VAL A 1 90 ? 13.188 -8.413 -3.475 1.00 86.50 90 VAL A CA 1
ATOM 712 C C . VAL A 1 90 ? 13.186 -8.042 -2.001 1.00 86.50 90 VAL A C 1
ATOM 714 O O . VAL A 1 90 ? 12.881 -8.854 -1.129 1.00 86.50 90 VAL A O 1
ATOM 717 N N . GLY A 1 91 ? 13.475 -6.777 -1.722 1.00 78.31 91 GLY A N 1
ATOM 718 C CA . GLY A 1 91 ? 13.401 -6.230 -0.375 1.00 78.31 91 GLY A CA 1
ATOM 719 C C . GLY A 1 91 ? 12.356 -5.122 -0.278 1.00 78.31 91 GLY A C 1
ATOM 720 O O . GLY A 1 91 ? 12.305 -4.259 -1.166 1.00 78.31 91 GLY A O 1
ATOM 721 N N . PRO A 1 92 ? 11.538 -5.093 0.788 1.00 72.62 92 PRO A N 1
ATOM 722 C CA . PRO A 1 92 ? 10.858 -3.873 1.171 1.00 72.62 92 PRO A CA 1
ATOM 723 C C . PRO A 1 92 ? 11.940 -2.829 1.407 1.00 72.62 92 PRO A C 1
ATOM 725 O O . PRO A 1 92 ? 12.965 -3.078 2.037 1.00 72.62 92 PRO A O 1
ATOM 728 N N . VAL A 1 93 ? 11.750 -1.682 0.781 1.00 70.44 93 VAL A N 1
ATOM 729 C CA . VAL A 1 93 ? 12.631 -0.542 0.985 1.00 70.44 93 VAL A CA 1
ATOM 730 C C . VAL A 1 93 ? 12.102 0.271 2.154 1.00 70.44 93 VAL A C 1
ATOM 732 O O . VAL A 1 93 ? 12.907 0.759 2.937 1.00 70.44 93 VAL A O 1
ATOM 735 N N . ALA A 1 94 ? 10.774 0.390 2.272 1.00 74.38 94 ALA A N 1
ATOM 736 C CA . ALA A 1 94 ? 10.105 0.909 3.456 1.00 74.38 94 ALA A CA 1
ATOM 737 C C . ALA A 1 94 ? 8.572 0.879 3.337 1.00 74.38 94 ALA A C 1
ATOM 739 O O . ALA A 1 94 ? 8.014 0.771 2.239 1.00 74.38 94 ALA A O 1
ATOM 740 N N . VAL A 1 95 ? 7.905 1.045 4.481 1.00 79.00 95 VAL A N 1
ATOM 741 C CA . VAL A 1 95 ? 6.458 1.230 4.601 1.00 79.00 95 VAL A CA 1
ATOM 742 C C . VAL A 1 95 ? 6.184 2.409 5.529 1.00 79.00 95 VAL A C 1
ATOM 744 O O . VAL A 1 95 ? 6.728 2.468 6.628 1.00 79.00 95 VAL A O 1
ATOM 747 N N . TYR A 1 96 ? 5.340 3.334 5.081 1.00 75.44 96 TYR A N 1
ATOM 748 C CA . TYR A 1 96 ? 5.045 4.583 5.767 1.00 75.44 96 TYR A CA 1
ATOM 749 C C . TYR A 1 96 ? 3.531 4.777 5.873 1.00 75.44 96 TYR A C 1
ATOM 751 O O . TYR A 1 96 ? 2.874 4.964 4.841 1.00 75.44 96 TYR A O 1
ATOM 759 N N . PRO A 1 97 ? 2.959 4.747 7.086 1.00 69.12 97 PRO A N 1
ATOM 760 C CA . PRO A 1 97 ? 1.649 5.334 7.304 1.00 69.12 97 PRO A CA 1
ATOM 761 C C . PRO A 1 97 ? 1.795 6.857 7.170 1.00 69.12 97 PRO A C 1
ATOM 763 O O . PRO A 1 97 ? 2.639 7.459 7.829 1.00 69.12 97 PRO A O 1
ATOM 766 N N . TYR A 1 98 ? 1.022 7.487 6.293 1.00 65.50 98 TYR A N 1
ATOM 767 C CA . TYR A 1 98 ? 0.989 8.938 6.154 1.00 65.50 98 TYR A CA 1
ATOM 768 C C . TYR A 1 98 ? -0.453 9.423 6.291 1.00 65.50 98 TYR A C 1
ATOM 770 O O . TYR A 1 98 ? -1.341 9.020 5.546 1.00 65.50 98 TYR A O 1
ATOM 778 N N . ASN A 1 99 ? -0.673 10.331 7.239 1.00 51.09 99 ASN A N 1
ATOM 779 C CA . ASN A 1 99 ? -1.944 11.023 7.404 1.00 51.09 99 ASN A CA 1
ATOM 780 C C . ASN A 1 99 ? -1.782 12.444 6.881 1.00 51.09 99 ASN A C 1
ATOM 782 O O . ASN A 1 99 ? -1.315 13.303 7.620 1.00 51.09 99 ASN A O 1
ATOM 786 N N . VAL A 1 100 ? -2.164 12.665 5.615 1.00 43.66 100 VAL A N 1
ATOM 787 C CA . VAL A 1 100 ? -2.388 13.967 4.935 1.00 43.66 100 VAL A CA 1
ATOM 788 C C . VAL A 1 100 ? -1.178 14.923 4.837 1.00 43.66 100 VAL A C 1
ATOM 790 O O . VAL A 1 100 ? -1.065 15.655 3.857 1.00 43.66 100 VAL A O 1
ATOM 793 N N . ILE A 1 101 ? -0.230 14.885 5.771 1.00 49.25 101 ILE A N 1
ATOM 794 C CA . ILE A 1 101 ? 1.043 15.597 5.743 1.00 49.25 101 ILE A CA 1
ATOM 795 C C . ILE A 1 101 ? 2.048 14.671 5.066 1.00 49.25 101 ILE A C 1
ATOM 797 O O . ILE A 1 101 ? 2.319 13.563 5.529 1.00 49.25 101 ILE A O 1
ATOM 801 N N . ASP A 1 102 ? 2.557 15.113 3.926 1.00 52.72 102 ASP A N 1
ATOM 802 C CA . ASP A 1 102 ? 3.409 14.332 3.043 1.00 52.72 102 ASP A CA 1
ATOM 803 C C . ASP A 1 102 ? 4.808 14.107 3.647 1.00 52.72 102 ASP A C 1
ATOM 805 O O . ASP A 1 102 ? 5.769 14.794 3.315 1.00 52.72 102 ASP A O 1
ATOM 809 N N . GLN A 1 103 ? 4.923 13.149 4.571 1.00 58.38 103 GLN A N 1
ATOM 810 C CA . GLN A 1 103 ? 6.185 12.743 5.206 1.00 58.38 103 GLN A CA 1
ATOM 811 C C . GLN A 1 103 ? 6.930 11.659 4.409 1.00 58.38 103 GLN A C 1
ATOM 813 O O . GLN A 1 103 ? 7.794 10.957 4.938 1.00 58.38 103 GLN A O 1
ATOM 818 N N . ARG A 1 104 ? 6.606 11.484 3.121 1.00 70.38 104 ARG A N 1
ATOM 819 C CA . ARG A 1 104 ? 7.308 10.514 2.276 1.00 70.38 104 ARG A CA 1
ATOM 820 C C . ARG A 1 104 ? 8.776 10.929 2.151 1.00 70.38 104 ARG A C 1
ATOM 822 O O . ARG A 1 104 ? 9.050 12.087 1.833 1.00 70.38 104 ARG A O 1
ATOM 829 N N . PRO A 1 105 ? 9.739 10.005 2.314 1.00 72.44 105 PRO A N 1
ATOM 830 C CA . PRO A 1 105 ? 11.138 10.345 2.111 1.00 72.44 105 PRO A CA 1
ATOM 831 C C . PRO A 1 105 ? 11.362 10.945 0.721 1.00 72.44 105 PRO A C 1
ATOM 833 O O . PRO A 1 105 ? 10.978 10.355 -0.296 1.00 72.44 105 PRO A O 1
ATOM 836 N N . LEU A 1 106 ? 12.028 12.101 0.684 1.00 75.12 106 LEU A N 1
ATOM 837 C CA . LEU A 1 106 ? 12.277 12.871 -0.538 1.00 75.12 106 LEU A CA 1
ATOM 838 C C . LEU A 1 106 ? 12.812 12.032 -1.713 1.00 75.12 106 LEU A C 1
ATOM 840 O O . LEU A 1 106 ? 12.286 12.196 -2.816 1.00 75.12 106 LEU A O 1
ATOM 844 N N . PRO A 1 107 ? 13.778 11.099 -1.537 1.00 78.19 107 PRO A N 1
ATOM 845 C CA . PRO A 1 107 ? 14.297 10.307 -2.655 1.00 78.19 107 PRO A CA 1
ATOM 846 C C . PRO A 1 107 ? 13.213 9.506 -3.375 1.00 78.19 107 PRO A C 1
ATOM 848 O O . PRO A 1 107 ? 13.254 9.329 -4.592 1.00 78.19 107 PRO A O 1
ATOM 851 N N . TYR A 1 108 ? 12.225 9.035 -2.622 1.00 78.44 108 TYR A N 1
ATOM 852 C CA . TYR A 1 108 ? 11.130 8.271 -3.166 1.00 78.44 108 TYR A CA 1
ATOM 853 C C . TYR A 1 108 ? 10.082 9.158 -3.817 1.00 78.44 108 TYR A C 1
ATOM 855 O O . TYR A 1 108 ? 9.686 8.909 -4.954 1.00 78.44 108 TYR A O 1
ATOM 863 N N . PHE A 1 109 ? 9.663 10.214 -3.122 1.00 78.50 109 PHE A N 1
ATOM 864 C CA . PHE A 1 109 ? 8.710 11.165 -3.672 1.00 78.50 109 PHE A CA 1
ATOM 865 C C . PHE A 1 109 ? 9.199 11.704 -5.021 1.00 78.50 109 PHE A C 1
ATOM 867 O O . PHE A 1 109 ? 8.493 11.574 -6.020 1.00 78.50 109 PHE A O 1
ATOM 874 N N . ILE A 1 110 ? 10.449 12.173 -5.091 1.00 81.06 110 ILE A N 1
ATOM 875 C CA . ILE A 1 110 ? 11.074 12.692 -6.316 1.00 81.06 110 ILE A CA 1
ATOM 876 C C . ILE A 1 110 ? 11.104 11.633 -7.425 1.00 81.06 110 ILE A C 1
ATOM 878 O O . ILE A 1 110 ? 10.812 11.941 -8.579 1.00 81.06 110 ILE A O 1
ATOM 882 N N . ALA A 1 111 ? 11.376 10.365 -7.100 1.00 83.06 111 ALA A N 1
ATOM 883 C CA . ALA A 1 111 ? 11.391 9.296 -8.098 1.00 83.06 111 ALA A CA 1
ATOM 884 C C . ALA A 1 111 ? 10.021 9.058 -8.762 1.00 83.06 111 ALA A C 1
ATOM 886 O O . ALA A 1 111 ? 9.969 8.481 -9.854 1.00 83.06 111 ALA A O 1
ATOM 887 N N . THR A 1 112 ? 8.921 9.535 -8.168 1.00 83.06 112 THR A N 1
ATOM 888 C CA . THR A 1 112 ? 7.583 9.519 -8.782 1.00 83.06 112 THR A CA 1
ATOM 889 C C . THR A 1 112 ? 7.354 10.643 -9.797 1.00 83.06 112 THR A C 1
ATOM 891 O O . THR A 1 112 ? 6.299 10.666 -10.426 1.00 83.06 112 THR A O 1
ATOM 894 N N . PHE A 1 113 ? 8.330 11.523 -10.029 1.00 84.19 113 PHE A N 1
ATOM 895 C CA . PHE A 1 113 ? 8.285 12.582 -11.039 1.00 84.19 113 PHE A CA 1
ATOM 896 C C . PHE A 1 113 ? 9.269 12.308 -12.184 1.00 84.19 113 PHE A C 1
ATOM 898 O O . PHE A 1 113 ? 10.178 11.477 -12.089 1.00 84.19 113 PHE A O 1
ATOM 905 N N . THR A 1 114 ? 9.031 12.946 -13.326 1.00 82.50 114 THR A N 1
ATOM 906 C CA . THR A 1 114 ? 9.971 13.013 -14.449 1.00 82.50 114 THR A CA 1
ATOM 907 C C . THR A 1 114 ? 11.028 14.086 -14.191 1.00 82.50 114 THR A C 1
ATOM 909 O O . THR A 1 114 ? 10.873 14.919 -13.303 1.00 82.50 114 THR A O 1
ATOM 912 N N . GLU A 1 115 ? 12.076 14.119 -15.015 1.00 79.62 115 GLU A N 1
ATOM 913 C CA . GLU A 1 115 ? 13.110 15.169 -14.977 1.00 79.62 115 GLU A CA 1
ATOM 914 C C . GLU A 1 115 ? 12.543 16.580 -15.213 1.00 79.62 115 GLU A C 1
ATOM 916 O O . GLU A 1 115 ? 13.127 17.566 -14.786 1.00 79.62 115 GLU A O 1
ATOM 921 N N . ARG A 1 116 ? 11.370 16.680 -15.853 1.00 83.62 116 ARG A N 1
ATOM 922 C CA . ARG A 1 116 ? 10.629 17.938 -16.049 1.00 83.62 116 ARG A CA 1
ATOM 923 C C . ARG A 1 116 ? 9.619 18.213 -14.929 1.00 83.62 116 ARG A C 1
ATOM 925 O O . ARG A 1 116 ? 8.651 18.936 -15.148 1.00 83.62 116 ARG A O 1
ATOM 932 N N . PHE A 1 117 ? 9.785 17.565 -13.774 1.00 80.88 117 PHE A N 1
ATOM 933 C CA . PHE A 1 117 ? 8.898 17.663 -12.611 1.00 80.88 117 PHE A CA 1
ATOM 934 C C . PHE A 1 117 ? 7.424 17.346 -12.908 1.00 80.88 117 PHE A C 1
ATOM 936 O O . PHE A 1 117 ? 6.522 17.796 -12.209 1.00 80.88 117 PHE A O 1
ATOM 943 N N . GLN A 1 118 ? 7.157 16.525 -13.927 1.00 84.06 118 GLN A N 1
ATOM 944 C CA . GLN A 1 118 ? 5.806 16.034 -14.204 1.00 84.06 118 GLN A CA 1
ATOM 945 C C . GLN A 1 118 ? 5.562 14.749 -13.420 1.00 84.06 118 GLN A C 1
ATOM 947 O O . GLN A 1 118 ? 6.407 13.853 -13.419 1.00 84.06 118 GLN A O 1
ATOM 952 N N . ARG A 1 119 ? 4.407 14.622 -12.765 1.00 83.25 119 ARG A N 1
ATOM 953 C CA . ARG A 1 119 ? 4.068 13.409 -12.009 1.00 83.25 119 ARG A CA 1
ATOM 954 C C . ARG A 1 119 ? 3.987 12.209 -12.959 1.00 83.25 119 ARG A C 1
ATOM 956 O O . ARG A 1 119 ? 3.281 12.244 -13.965 1.00 83.25 119 ARG A O 1
ATOM 963 N N . LYS A 1 120 ? 4.691 11.120 -12.643 1.00 85.44 120 LYS A N 1
ATOM 964 C CA . LYS A 1 120 ? 4.566 9.856 -13.380 1.00 85.44 120 LYS A CA 1
ATOM 965 C C . LYS A 1 120 ? 3.158 9.303 -13.191 1.00 85.44 120 LYS A C 1
ATOM 967 O O . LYS A 1 120 ? 2.587 9.383 -12.104 1.00 85.44 120 LYS A O 1
ATOM 972 N N . ARG A 1 121 ? 2.612 8.703 -14.249 1.00 85.31 121 ARG A N 1
ATOM 973 C CA . ARG A 1 121 ? 1.277 8.100 -14.214 1.00 85.31 121 ARG A CA 1
ATOM 974 C C . ARG A 1 121 ? 1.269 6.893 -13.274 1.00 85.31 121 ARG A C 1
ATOM 976 O O . ARG A 1 121 ? 1.890 5.867 -13.563 1.00 85.31 121 ARG A O 1
ATOM 983 N N . TRP A 1 122 ? 0.552 7.041 -12.166 1.00 89.00 122 TRP A N 1
ATOM 984 C CA . TRP A 1 122 ? 0.182 5.942 -11.284 1.00 89.00 122 TRP A CA 1
ATOM 985 C C . TRP A 1 122 ? -0.857 5.066 -11.983 1.00 89.00 122 TRP A C 1
ATOM 987 O O . TRP A 1 122 ? -1.712 5.567 -12.713 1.00 89.00 122 TRP A O 1
ATOM 997 N N . ARG A 1 123 ? -0.753 3.756 -11.786 1.00 90.00 123 ARG A N 1
ATOM 998 C CA . ARG A 1 123 ? -1.751 2.784 -12.224 1.00 90.00 123 ARG A CA 1
ATOM 999 C C . ARG A 1 123 ? -2.731 2.573 -11.091 1.00 90.00 123 ARG A C 1
ATOM 1001 O O . ARG A 1 123 ? -2.335 2.123 -10.017 1.00 90.00 123 ARG A O 1
ATOM 1008 N N . THR A 1 124 ? -3.985 2.914 -11.334 1.00 90.19 124 THR A N 1
ATOM 1009 C CA . THR A 1 124 ? -5.056 2.770 -10.353 1.00 90.19 124 THR A CA 1
ATOM 1010 C C . THR A 1 124 ? -5.743 1.438 -10.592 1.00 90.19 124 THR A C 1
ATOM 1012 O O . THR A 1 124 ? -6.369 1.247 -11.626 1.00 90.19 124 THR A O 1
ATOM 1015 N N . VAL A 1 125 ? -5.610 0.517 -9.640 1.00 88.69 125 VAL A N 1
ATOM 1016 C CA . VAL A 1 125 ? -6.321 -0.769 -9.677 1.00 88.69 125 VAL A CA 1
ATOM 1017 C C . VAL A 1 125 ? -7.764 -0.571 -9.231 1.00 88.69 125 VAL A C 1
ATOM 1019 O O . VAL A 1 125 ? -8.689 -1.052 -9.872 1.00 88.69 125 VAL A O 1
ATOM 1022 N N . GLN A 1 126 ? -7.946 0.180 -8.146 1.00 88.06 126 GLN A N 1
ATOM 1023 C CA . GLN A 1 126 ? -9.251 0.592 -7.656 1.00 88.06 126 GLN A CA 1
ATOM 1024 C C . GLN A 1 126 ? -9.123 1.994 -7.065 1.00 88.06 126 GLN A C 1
ATOM 1026 O O . GLN A 1 126 ? -8.294 2.237 -6.182 1.00 88.06 126 GLN A O 1
ATOM 1031 N N . SER A 1 127 ? -9.931 2.925 -7.578 1.00 85.88 127 SER A N 1
ATOM 1032 C CA . SER A 1 127 ? -9.919 4.319 -7.128 1.00 85.88 127 SER A CA 1
ATOM 1033 C C . SER A 1 127 ? -10.148 4.400 -5.619 1.00 85.88 127 SER A C 1
ATOM 1035 O O . SER A 1 127 ? -10.997 3.698 -5.084 1.00 85.88 127 SER A O 1
ATOM 1037 N N . GLY A 1 128 ? -9.342 5.204 -4.920 1.00 83.44 128 GLY A N 1
ATOM 1038 C CA . GLY A 1 128 ? -9.440 5.384 -3.465 1.00 83.44 128 GLY A CA 1
ATOM 1039 C C . GLY A 1 128 ? -9.044 4.176 -2.605 1.00 83.44 128 GLY A C 1
ATOM 1040 O O . GLY A 1 128 ? -9.097 4.287 -1.380 1.00 83.44 128 GLY A O 1
ATOM 1041 N N . VAL A 1 129 ? -8.633 3.060 -3.218 1.00 88.69 129 VAL A N 1
ATOM 1042 C CA . VAL A 1 129 ? -8.266 1.813 -2.527 1.00 88.69 129 VAL A CA 1
ATOM 1043 C C . VAL A 1 129 ? -6.831 1.409 -2.820 1.00 88.69 129 VAL A C 1
ATOM 1045 O O . VAL A 1 129 ? -6.077 1.174 -1.883 1.00 88.69 129 VAL A O 1
ATOM 1048 N N . PHE A 1 130 ? -6.438 1.321 -4.092 1.00 91.75 130 PHE A N 1
ATOM 1049 C CA . PHE A 1 130 ? -5.109 0.836 -4.446 1.00 91.75 130 PHE A CA 1
ATOM 1050 C C . PHE A 1 130 ? -4.594 1.432 -5.752 1.00 91.75 130 PHE A C 1
ATOM 1052 O O . PHE A 1 130 ? -5.223 1.320 -6.811 1.00 91.75 130 PHE A O 1
ATOM 1059 N N . SER A 1 131 ? -3.400 2.014 -5.684 1.00 91.81 131 SER A N 1
ATOM 1060 C CA . SER A 1 131 ? -2.646 2.438 -6.857 1.00 91.81 131 SER A CA 1
ATOM 1061 C C . SER A 1 131 ? -1.161 2.124 -6.711 1.00 91.81 131 SER A C 1
ATOM 1063 O O . SER A 1 131 ? -0.642 1.976 -5.605 1.00 91.81 131 SER A O 1
ATOM 1065 N N . TYR A 1 132 ? -0.465 1.994 -7.839 1.00 93.50 132 TYR A N 1
ATOM 1066 C CA . TYR A 1 132 ? 0.961 1.692 -7.844 1.00 93.50 132 TYR A CA 1
ATOM 1067 C C . TYR A 1 132 ? 1.705 2.332 -9.016 1.00 93.50 132 TYR A C 1
ATOM 1069 O O . TYR A 1 132 ? 1.135 2.640 -10.064 1.00 93.50 132 TYR A O 1
ATOM 1077 N N . VAL A 1 133 ? 3.019 2.488 -8.881 1.00 91.62 133 VAL A N 1
ATOM 1078 C CA . VAL A 1 133 ? 3.905 2.913 -9.968 1.00 91.62 133 VAL A CA 1
ATOM 1079 C C . VAL A 1 133 ? 5.230 2.162 -9.893 1.00 91.62 133 VAL A C 1
ATOM 1081 O O . VAL A 1 133 ? 5.764 1.908 -8.818 1.00 91.62 133 VAL A O 1
ATOM 1084 N N . PHE A 1 134 ? 5.769 1.799 -11.059 1.00 91.12 134 PHE A N 1
ATOM 1085 C CA . PHE A 1 134 ? 7.132 1.286 -11.170 1.00 91.12 134 PHE A CA 1
ATOM 1086 C C . PHE A 1 134 ? 8.060 2.404 -11.632 1.00 91.12 134 PHE A C 1
ATOM 1088 O O . PHE A 1 134 ? 7.832 2.997 -12.691 1.00 91.12 134 PHE A O 1
ATOM 1095 N N . VAL A 1 135 ? 9.114 2.669 -10.865 1.00 88.88 135 VAL A N 1
ATOM 1096 C CA . VAL A 1 135 ? 10.099 3.720 -11.152 1.00 88.88 135 VAL A CA 1
ATOM 1097 C C . VAL A 1 135 ? 11.509 3.154 -11.078 1.00 88.88 135 VAL A C 1
ATOM 1099 O O . VAL A 1 135 ? 11.775 2.249 -10.299 1.00 88.88 135 VAL A O 1
ATOM 1102 N N . ARG A 1 136 ? 12.427 3.648 -11.911 1.00 85.44 136 ARG A N 1
ATOM 1103 C CA . ARG A 1 136 ? 13.842 3.278 -11.783 1.00 85.44 136 ARG A CA 1
ATOM 1104 C C . ARG A 1 136 ? 14.400 3.858 -10.491 1.00 85.44 136 ARG A C 1
ATOM 1106 O O . ARG A 1 136 ? 14.057 4.987 -10.146 1.00 85.44 136 ARG A O 1
ATOM 1113 N N . ASP A 1 137 ? 15.248 3.089 -9.824 1.00 81.25 137 ASP A N 1
ATOM 1114 C CA . ASP A 1 137 ? 16.023 3.590 -8.696 1.00 81.25 137 ASP A CA 1
ATOM 1115 C C . ASP A 1 137 ? 17.047 4.615 -9.233 1.00 81.25 137 ASP A C 1
ATOM 1117 O O . ASP A 1 137 ? 17.882 4.249 -10.064 1.00 81.25 137 ASP A O 1
ATOM 1121 N N . PRO A 1 138 ? 16.986 5.892 -8.811 1.00 70.38 138 PRO A N 1
ATOM 1122 C CA . PRO A 1 138 ? 17.894 6.930 -9.289 1.00 70.38 138 PRO A CA 1
ATOM 1123 C C . PRO A 1 138 ? 19.336 6.731 -8.804 1.00 70.38 138 PRO A C 1
ATOM 1125 O O . PRO A 1 138 ? 20.254 7.285 -9.399 1.00 70.38 138 PRO A O 1
ATOM 1128 N N . ARG A 1 139 ? 19.555 5.955 -7.734 1.00 74.38 139 ARG A N 1
ATOM 1129 C CA . ARG A 1 139 ? 20.888 5.653 -7.193 1.00 74.38 139 ARG A CA 1
ATOM 1130 C C . ARG A 1 139 ? 21.472 4.371 -7.781 1.00 74.38 139 ARG A C 1
ATOM 1132 O O . ARG A 1 139 ? 22.688 4.231 -7.851 1.00 74.38 139 ARG A O 1
ATOM 1139 N N . HIS A 1 140 ? 20.623 3.442 -8.220 1.00 73.75 140 HIS A N 1
ATOM 1140 C CA . HIS A 1 140 ? 21.050 2.140 -8.727 1.00 73.75 140 HIS A CA 1
ATOM 1141 C C . HIS A 1 140 ? 20.411 1.833 -10.083 1.00 73.75 140 HIS A C 1
ATOM 1143 O O . HIS A 1 140 ? 19.308 1.295 -10.162 1.00 73.75 140 HIS A O 1
ATOM 1149 N N . ASN A 1 141 ? 21.164 2.037 -11.168 1.00 68.81 141 ASN A N 1
ATOM 1150 C CA . ASN A 1 141 ? 20.728 1.722 -12.541 1.00 68.81 141 ASN A CA 1
ATOM 1151 C C . ASN A 1 141 ? 20.286 0.252 -12.744 1.00 68.81 141 ASN A C 1
ATOM 1153 O O . ASN A 1 141 ? 19.601 -0.076 -13.716 1.00 68.81 141 ASN A O 1
ATOM 1157 N N . GLY A 1 142 ? 20.661 -0.642 -11.823 1.00 79.19 142 GLY A N 1
ATOM 1158 C CA . GLY A 1 142 ? 20.273 -2.050 -11.797 1.00 79.19 142 GLY A CA 1
ATOM 1159 C C . GLY A 1 142 ? 18.984 -2.372 -11.034 1.00 79.19 142 GLY A C 1
ATOM 1160 O O . GLY A 1 142 ? 18.671 -3.556 -10.923 1.00 79.19 142 GLY A O 1
ATOM 1161 N N . LYS A 1 143 ? 18.232 -1.386 -10.521 1.00 85.44 143 LYS A N 1
ATOM 1162 C CA . LYS A 1 143 ? 17.024 -1.623 -9.710 1.00 85.44 143 LYS A CA 1
ATOM 1163 C C . LYS A 1 143 ? 15.809 -0.812 -10.165 1.00 85.44 143 LYS A C 1
ATOM 1165 O O . LYS A 1 143 ? 15.910 0.247 -10.786 1.00 85.44 143 LYS A O 1
ATOM 1170 N N . VAL A 1 144 ? 14.632 -1.336 -9.845 1.00 89.56 144 VAL A N 1
ATOM 1171 C CA . VAL A 1 144 ? 13.332 -0.680 -10.021 1.00 89.56 144 VAL A CA 1
ATOM 1172 C C . VAL A 1 144 ? 12.586 -0.745 -8.697 1.00 89.56 144 VAL A C 1
ATOM 1174 O O . VAL A 1 144 ? 12.613 -1.764 -8.019 1.00 89.56 144 VAL A O 1
ATOM 1177 N N . TRP A 1 145 ? 11.899 0.326 -8.329 1.00 91.69 145 TRP A N 1
ATOM 1178 C CA . TRP A 1 145 ? 10.995 0.359 -7.190 1.00 91.69 145 TRP A CA 1
ATOM 1179 C C . TRP A 1 145 ? 9.554 0.172 -7.652 1.00 91.69 145 TRP A C 1
ATOM 1181 O O . TRP A 1 145 ? 9.124 0.790 -8.626 1.00 91.69 145 TRP A O 1
ATOM 1191 N N . CYS A 1 146 ? 8.810 -0.668 -6.940 1.00 93.06 146 CYS A N 1
ATOM 1192 C CA . CYS A 1 146 ? 7.357 -0.677 -6.932 1.00 93.06 146 CYS A CA 1
ATOM 1193 C C . CYS A 1 146 ? 6.898 0.173 -5.754 1.00 93.06 146 CYS A C 1
ATOM 1195 O O . CYS A 1 146 ? 7.175 -0.163 -4.604 1.00 93.06 146 CYS A O 1
ATOM 1197 N N . MET A 1 147 ? 6.228 1.274 -6.053 1.00 91.88 147 MET A N 1
ATOM 1198 C CA . MET A 1 147 ? 5.641 2.159 -5.060 1.00 91.88 147 MET A CA 1
ATOM 1199 C C . MET A 1 147 ? 4.142 1.942 -5.064 1.00 91.88 147 MET A C 1
ATOM 1201 O O . MET A 1 147 ? 3.545 1.873 -6.137 1.00 91.88 147 MET A O 1
ATOM 1205 N N . MET A 1 148 ? 3.549 1.838 -3.887 1.00 92.69 148 MET A N 1
ATOM 1206 C CA . MET A 1 148 ? 2.140 1.528 -3.694 1.00 92.69 148 MET A CA 1
ATOM 1207 C C . MET A 1 148 ? 1.512 2.547 -2.756 1.00 92.69 148 MET A C 1
ATOM 1209 O O . MET A 1 148 ? 2.138 2.950 -1.782 1.00 92.69 148 MET A O 1
ATOM 1213 N N . ASP A 1 149 ? 0.283 2.934 -3.064 1.00 90.12 149 ASP A N 1
ATOM 1214 C CA . ASP A 1 149 ? -0.587 3.758 -2.231 1.00 90.12 149 ASP A CA 1
ATOM 1215 C C . ASP A 1 149 ? -1.862 2.951 -1.968 1.00 90.12 149 ASP A C 1
ATOM 1217 O O . ASP A 1 149 ? -2.524 2.501 -2.914 1.00 90.12 149 ASP A O 1
ATOM 1221 N N . MET A 1 150 ? -2.155 2.716 -0.689 1.00 90.38 150 MET A N 1
ATOM 1222 C CA . MET A 1 150 ? -3.304 1.946 -0.227 1.00 90.38 150 MET A CA 1
ATOM 1223 C C . MET A 1 150 ? -4.190 2.811 0.660 1.00 90.38 150 MET A C 1
ATOM 1225 O O . MET A 1 150 ? -3.720 3.408 1.627 1.00 90.38 150 MET A O 1
ATOM 1229 N N . TYR A 1 151 ? -5.477 2.871 0.319 1.00 88.44 151 TYR A N 1
ATOM 1230 C CA . TYR A 1 151 ? -6.508 3.637 1.024 1.00 88.44 151 TYR A CA 1
ATOM 1231 C C . TYR A 1 151 ? -6.130 5.097 1.339 1.00 88.44 151 TYR A C 1
ATOM 1233 O O . TYR A 1 151 ? -6.670 5.682 2.274 1.00 88.44 151 TYR A O 1
ATOM 1241 N N . LYS A 1 152 ? -5.240 5.704 0.535 1.00 82.00 152 LYS A N 1
ATOM 1242 C CA . LYS A 1 152 ? -4.716 7.068 0.719 1.00 82.00 152 LYS A CA 1
ATOM 1243 C C . LYS A 1 152 ? -3.990 7.291 2.054 1.00 82.00 152 LYS A C 1
ATOM 1245 O O . LYS A 1 152 ? -3.870 8.438 2.478 1.00 82.00 152 LYS A O 1
ATOM 1250 N N . SER A 1 153 ? -3.534 6.227 2.709 1.00 79.31 153 SER A N 1
ATOM 1251 C CA . SER A 1 153 ? -2.956 6.293 4.057 1.00 79.31 153 SER A CA 1
ATOM 1252 C C . SER A 1 153 ? -1.683 5.481 4.217 1.00 79.31 153 SER A C 1
ATOM 1254 O O . SER A 1 153 ? -0.832 5.827 5.030 1.00 79.31 153 SER A O 1
ATOM 1256 N N . LEU A 1 154 ? -1.518 4.401 3.454 1.00 82.31 154 LEU A N 1
ATOM 1257 C CA . LEU A 1 154 ? -0.321 3.580 3.522 1.00 82.31 154 LEU A CA 1
ATOM 1258 C C . LEU A 1 154 ? 0.448 3.677 2.220 1.00 82.31 154 LEU A C 1
ATOM 1260 O O . LEU A 1 154 ? -0.027 3.265 1.160 1.00 82.31 154 LEU A O 1
ATOM 1264 N N . TRP A 1 155 ? 1.675 4.170 2.327 1.00 85.62 155 TRP A N 1
ATOM 1265 C CA . TRP A 1 155 ? 2.605 4.221 1.221 1.00 85.62 155 TRP A CA 1
ATOM 1266 C C . TRP A 1 155 ? 3.714 3.194 1.425 1.00 85.62 155 TRP A C 1
ATOM 1268 O O . TRP A 1 155 ? 4.345 3.146 2.479 1.00 85.62 155 TRP A O 1
ATOM 1278 N N . ALA A 1 156 ? 3.960 2.351 0.429 1.00 89.38 156 ALA A N 1
ATOM 1279 C CA . ALA A 1 156 ? 4.927 1.267 0.539 1.00 89.38 156 ALA A CA 1
ATOM 1280 C C . ALA A 1 156 ? 5.844 1.195 -0.680 1.00 89.38 156 ALA A C 1
ATOM 1282 O O . ALA A 1 156 ? 5.425 1.466 -1.806 1.00 89.38 156 ALA A O 1
ATOM 1283 N N . VAL A 1 157 ? 7.091 0.786 -0.454 1.00 90.44 157 VAL A N 1
ATOM 1284 C CA . VAL A 1 157 ? 8.120 0.652 -1.487 1.00 90.44 157 VAL A CA 1
ATOM 1285 C C . VAL A 1 157 ? 8.756 -0.711 -1.407 1.00 90.44 157 VAL A C 1
ATOM 1287 O O . VAL A 1 157 ? 9.242 -1.121 -0.355 1.00 90.44 157 VAL A O 1
ATOM 1290 N N . VAL A 1 158 ? 8.842 -1.378 -2.548 1.00 92.06 158 VAL A N 1
ATOM 1291 C CA . VAL A 1 158 ? 9.576 -2.633 -2.696 1.00 92.06 158 VAL A CA 1
ATOM 1292 C C . VAL A 1 158 ? 10.544 -2.482 -3.852 1.00 92.06 158 VAL A C 1
ATOM 1294 O O . VAL A 1 158 ? 10.151 -2.042 -4.933 1.00 92.06 158 VAL A O 1
ATOM 1297 N N . HIS A 1 159 ? 11.811 -2.825 -3.644 1.00 91.44 159 HIS A N 1
ATOM 1298 C CA . HIS A 1 159 ? 12.771 -2.851 -4.736 1.00 91.44 159 HIS A CA 1
ATOM 1299 C C . HIS A 1 159 ? 12.740 -4.195 -5.452 1.00 91.44 159 HIS A C 1
ATOM 1301 O O . HIS A 1 159 ? 12.468 -5.240 -4.868 1.00 91.44 159 HIS A O 1
ATOM 1307 N N . PHE A 1 160 ? 13.098 -4.141 -6.723 1.00 90.94 160 PHE A N 1
ATOM 1308 C CA . PHE A 1 160 ? 13.235 -5.268 -7.620 1.00 90.94 160 PHE A CA 1
ATOM 1309 C C . PHE A 1 160 ? 14.508 -5.109 -8.451 1.00 90.94 160 PHE A C 1
ATOM 1311 O O . PHE A 1 160 ? 14.960 -3.977 -8.681 1.00 90.94 160 PHE A O 1
ATOM 1318 N N . PRO A 1 161 ? 15.067 -6.212 -8.968 1.00 89.31 161 PRO A N 1
ATOM 1319 C CA . PRO A 1 161 ? 16.075 -6.136 -10.015 1.00 89.31 161 PRO A CA 1
ATOM 1320 C C . PRO A 1 161 ? 15.501 -5.431 -11.252 1.00 89.31 161 PRO A C 1
ATOM 1322 O O . PRO A 1 161 ? 14.319 -5.566 -11.580 1.00 89.31 161 PRO A O 1
ATOM 1325 N N . ASN A 1 162 ? 16.340 -4.678 -11.963 1.00 85.06 162 ASN A N 1
ATOM 1326 C CA . ASN A 1 162 ? 15.934 -4.021 -13.197 1.00 85.06 162 ASN A CA 1
ATOM 1327 C C . ASN A 1 162 ? 15.583 -5.090 -14.247 1.00 85.06 162 ASN A C 1
ATOM 1329 O O . ASN A 1 162 ? 16.441 -5.910 -14.595 1.00 85.06 162 ASN A O 1
ATOM 1333 N N . PRO A 1 163 ? 14.344 -5.105 -14.767 1.00 78.00 163 PRO A N 1
ATOM 1334 C CA . PRO A 1 163 ? 13.961 -6.030 -15.816 1.00 78.00 163 PRO A CA 1
ATOM 1335 C C . PRO A 1 163 ? 14.737 -5.663 -17.085 1.00 78.00 163 PRO A C 1
ATOM 1337 O O . PRO A 1 163 ? 14.387 -4.716 -17.792 1.00 78.00 163 PRO A O 1
ATOM 1340 N N . LYS A 1 164 ? 15.813 -6.409 -17.370 1.00 66.50 164 LYS A N 1
ATOM 1341 C CA . LYS A 1 164 ? 16.613 -6.279 -18.596 1.00 66.50 164 LYS A CA 1
ATOM 1342 C C . LYS A 1 164 ? 15.717 -6.534 -19.810 1.00 66.50 164 LYS A C 1
ATOM 1344 O O . LYS A 1 164 ? 15.522 -7.686 -20.177 1.00 66.50 164 LYS A O 1
ATOM 1349 N N . SER A 1 165 ? 15.145 -5.478 -20.388 1.00 53.00 165 SER A N 1
ATOM 1350 C CA . SER A 1 165 ? 14.498 -5.378 -21.716 1.00 53.00 165 SER A CA 1
ATOM 1351 C C . SER A 1 165 ? 13.375 -6.364 -22.078 1.00 53.00 165 SER A C 1
ATOM 1353 O O . SER A 1 165 ? 12.667 -6.132 -23.054 1.00 53.00 165 SER A O 1
ATOM 1355 N N . LYS A 1 166 ? 13.142 -7.434 -21.318 1.00 50.53 166 LYS A N 1
ATOM 1356 C CA . LYS A 1 166 ? 12.048 -8.379 -21.518 1.00 50.53 166 LYS A CA 1
ATOM 1357 C C . LYS A 1 166 ? 10.795 -7.787 -20.890 1.00 50.53 166 LYS A C 1
ATOM 1359 O O . LYS A 1 166 ? 10.390 -8.154 -19.792 1.00 50.53 166 LYS A O 1
ATOM 1364 N N . LYS A 1 167 ? 10.170 -6.835 -21.587 1.00 51.06 167 LYS A N 1
ATOM 1365 C CA . LYS A 1 167 ? 8.727 -6.655 -21.421 1.00 51.06 167 LYS A CA 1
ATOM 1366 C C . LYS A 1 167 ? 8.113 -7.975 -21.869 1.00 51.06 167 LYS A C 1
ATOM 1368 O O . LYS A 1 167 ? 8.132 -8.262 -23.065 1.00 51.06 167 LYS A O 1
ATOM 1373 N N . ALA A 1 168 ? 7.626 -8.796 -20.944 1.00 53.56 168 ALA A N 1
ATOM 1374 C CA . ALA A 1 168 ? 6.754 -9.876 -21.361 1.00 53.56 168 ALA A CA 1
ATOM 1375 C C . ALA A 1 168 ? 5.600 -9.251 -22.144 1.00 53.56 168 ALA A C 1
ATOM 1377 O O . ALA A 1 168 ? 4.929 -8.334 -21.661 1.00 53.56 168 ALA A O 1
ATOM 1378 N N . ARG A 1 169 ? 5.392 -9.721 -23.375 1.00 48.03 169 ARG A N 1
ATOM 1379 C CA . ARG A 1 169 ? 4.112 -9.550 -24.054 1.00 48.03 169 ARG A CA 1
ATOM 1380 C C . ARG A 1 169 ? 3.129 -10.444 -23.310 1.00 48.03 169 ARG A C 1
ATOM 1382 O O . ARG A 1 169 ? 2.880 -11.571 -23.716 1.00 48.03 169 ARG A O 1
ATOM 1389 N N . LEU A 1 170 ? 2.661 -9.976 -22.158 1.00 49.66 170 LEU A N 1
ATOM 1390 C CA . LEU A 1 170 ? 1.478 -10.555 -21.552 1.00 49.66 170 LEU A CA 1
ATOM 1391 C C . LEU A 1 170 ? 0.330 -10.205 -22.482 1.00 49.66 170 LEU A C 1
ATOM 1393 O O . LEU A 1 170 ? 0.133 -9.035 -22.828 1.00 49.66 170 LEU A O 1
ATOM 1397 N N . SER A 1 171 ? -0.322 -11.254 -22.958 1.00 49.12 171 SER A N 1
ATOM 1398 C CA . SER A 1 171 ? -1.479 -11.164 -23.819 1.00 49.12 171 SER A CA 1
ATOM 1399 C C . SER A 1 171 ? -2.528 -10.266 -23.125 1.00 49.12 171 SER A C 1
ATOM 1401 O O . SER A 1 171 ? -2.642 -10.311 -21.894 1.00 49.12 171 SER A O 1
ATOM 1403 N N . PRO A 1 172 ? -3.192 -9.344 -23.848 1.00 52.25 172 PRO A N 1
ATOM 1404 C CA . PRO A 1 172 ? -4.187 -8.410 -23.302 1.00 52.25 172 PRO A CA 1
ATOM 1405 C C . PRO A 1 172 ? -5.182 -9.019 -22.305 1.00 52.25 172 PRO A C 1
ATOM 1407 O O . PRO A 1 172 ? -5.522 -8.399 -21.308 1.00 52.25 172 PRO A O 1
ATOM 1410 N N . ASP A 1 173 ? -5.576 -10.261 -22.550 1.00 52.44 173 ASP A N 1
ATOM 1411 C CA . ASP A 1 173 ? -6.443 -11.137 -21.759 1.00 52.44 173 ASP A CA 1
ATOM 1412 C C . ASP A 1 173 ? -5.895 -11.514 -20.372 1.00 52.44 173 ASP A C 1
ATOM 1414 O O . ASP A 1 173 ? -6.667 -11.864 -19.485 1.00 52.44 173 ASP A O 1
ATOM 1418 N N . ARG A 1 174 ? -4.579 -11.426 -20.145 1.00 48.31 174 ARG A N 1
ATOM 1419 C CA . ARG A 1 174 ? -3.954 -11.646 -18.826 1.00 48.31 174 ARG A CA 1
ATOM 1420 C C . ARG A 1 174 ? -3.835 -10.379 -17.990 1.00 48.31 174 ARG A C 1
ATOM 1422 O O . ARG A 1 174 ? -3.401 -10.445 -16.837 1.00 48.31 174 ARG A O 1
ATOM 1429 N N . TRP A 1 175 ? -4.195 -9.225 -18.546 1.00 52.03 175 TRP A N 1
ATOM 1430 C CA . TRP A 1 175 ? -4.325 -8.015 -17.754 1.00 52.03 175 TRP A CA 1
ATOM 1431 C C . TRP A 1 175 ? -5.623 -8.102 -16.959 1.00 52.03 175 TRP A C 1
ATOM 1433 O O . TRP A 1 175 ? -6.712 -7.998 -17.506 1.00 52.03 175 TRP A O 1
ATOM 1443 N N . LEU A 1 176 ? -5.497 -8.245 -15.640 1.00 51.50 176 LEU A N 1
ATOM 1444 C CA . LEU A 1 176 ? -6.630 -8.210 -14.705 1.00 51.50 176 LEU A CA 1
ATOM 1445 C C . LEU A 1 176 ? -7.343 -6.842 -14.666 1.00 51.50 176 LEU A C 1
ATOM 1447 O O . LEU A 1 176 ? -8.318 -6.683 -13.938 1.00 51.50 176 LEU A O 1
ATOM 1451 N N . PHE A 1 177 ? -6.855 -5.848 -15.416 1.00 54.09 177 PHE A N 1
ATOM 1452 C CA . PHE A 1 177 ? -7.306 -4.462 -15.370 1.00 54.09 177 PHE A CA 1
ATOM 1453 C C . PHE A 1 177 ? -7.572 -3.956 -16.792 1.00 54.09 177 PHE A C 1
ATOM 1455 O O . PHE A 1 177 ? -6.728 -4.098 -17.678 1.00 54.09 177 PHE A O 1
ATOM 1462 N N . SER A 1 178 ? -8.744 -3.357 -16.996 1.00 45.94 178 SER A N 1
ATOM 1463 C CA . SER A 1 178 ? -9.385 -3.006 -18.274 1.00 45.94 178 SER A CA 1
ATOM 1464 C C . SER A 1 178 ? -8.710 -1.891 -19.098 1.00 45.94 178 SER A C 1
ATOM 1466 O O . SER A 1 178 ? -9.347 -1.257 -19.936 1.00 45.94 178 SER A O 1
ATOM 1468 N N . GLU A 1 179 ? -7.411 -1.643 -18.928 1.00 49.69 179 GLU A N 1
ATOM 1469 C CA . GLU A 1 179 ? -6.700 -0.499 -19.531 1.00 49.69 179 GLU A CA 1
ATOM 1470 C C . GLU A 1 179 ? -6.374 -0.648 -21.038 1.00 49.69 179 GLU A C 1
ATOM 1472 O O . GLU A 1 179 ? -5.564 0.109 -21.576 1.00 49.69 179 GLU A O 1
ATOM 1477 N N . LEU A 1 180 ? -7.001 -1.585 -21.758 1.00 45.12 180 LEU A N 1
ATOM 1478 C CA . LEU A 1 180 ? -6.956 -1.622 -23.230 1.00 45.12 180 LEU A CA 1
ATOM 1479 C C . LEU A 1 180 ? -8.214 -1.071 -23.910 1.00 45.12 180 LEU A C 1
ATOM 1481 O O . LEU A 1 180 ? -8.157 -0.809 -25.108 1.00 45.12 180 LEU A O 1
ATOM 1485 N N . ALA A 1 181 ? -9.297 -0.806 -23.174 1.00 43.09 181 ALA A N 1
ATOM 1486 C CA . ALA A 1 181 ? -10.499 -0.209 -23.763 1.00 43.09 181 ALA A CA 1
ATOM 1487 C C . ALA A 1 181 ? -10.305 1.268 -24.170 1.00 43.09 181 ALA A C 1
ATOM 1489 O O . ALA A 1 181 ? -10.972 1.750 -25.077 1.00 43.09 181 ALA A O 1
ATOM 1490 N N . GLU A 1 182 ? -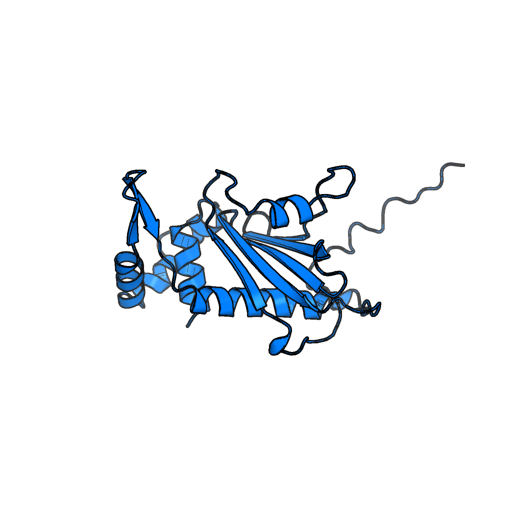9.356 1.987 -23.559 1.00 41.78 182 GLU A N 1
ATOM 1491 C CA . GLU A 1 182 ? -9.140 3.420 -23.829 1.00 41.78 182 GLU A CA 1
ATOM 1492 C C . GLU A 1 182 ? -8.144 3.709 -24.968 1.00 41.78 182 GLU A C 1
ATOM 1494 O O . GLU A 1 182 ? -7.850 4.868 -25.249 1.00 41.78 182 GLU A O 1
ATOM 1499 N N . ARG A 1 183 ? -7.585 2.686 -25.633 1.00 42.34 183 ARG A N 1
ATOM 1500 C CA . ARG A 1 183 ? -6.549 2.880 -26.670 1.00 42.34 183 ARG A CA 1
ATOM 1501 C C . ARG A 1 183 ? -7.035 2.822 -28.118 1.00 42.34 183 ARG A C 1
ATOM 1503 O O . ARG A 1 183 ? -6.205 2.968 -29.010 1.00 42.34 183 ARG A O 1
ATOM 1510 N N . THR A 1 184 ? -8.330 2.651 -28.369 1.00 38.72 184 THR A N 1
ATOM 1511 C CA . THR A 1 184 ? -8.873 2.566 -29.739 1.00 38.72 184 THR A CA 1
ATOM 1512 C C . THR A 1 184 ? -9.465 3.859 -30.296 1.00 38.72 184 THR A C 1
ATOM 1514 O O . THR A 1 184 ? -9.680 3.914 -31.500 1.00 38.72 184 THR A O 1
ATOM 1517 N N . ASN A 1 185 ? -9.639 4.922 -29.505 1.00 37.97 185 ASN A N 1
ATOM 1518 C CA . ASN A 1 185 ? -10.154 6.199 -30.016 1.00 37.97 185 ASN A CA 1
ATOM 1519 C C . ASN A 1 185 ? -9.111 7.306 -29.853 1.00 37.97 185 ASN A C 1
ATOM 1521 O O . ASN A 1 185 ? -9.000 7.900 -28.783 1.00 37.97 185 ASN A O 1
ATOM 1525 N N . GLY A 1 186 ? -8.341 7.587 -30.906 1.00 35.44 186 GLY A N 1
ATOM 1526 C CA . GLY A 1 186 ? -7.502 8.788 -30.933 1.00 35.44 186 GLY A CA 1
ATOM 1527 C C . GLY A 1 186 ? -6.221 8.697 -31.752 1.00 35.44 186 GLY A C 1
ATOM 1528 O O . GLY A 1 186 ? -5.166 9.079 -31.259 1.00 35.44 186 GLY A O 1
ATOM 1529 N N . TYR A 1 187 ? -6.301 8.207 -32.987 1.00 32.72 187 TYR A N 1
ATOM 1530 C CA . TYR A 1 187 ? -5.368 8.597 -34.047 1.00 32.72 187 TYR A CA 1
ATOM 1531 C C . TYR A 1 187 ? -6.188 8.847 -35.313 1.00 32.72 187 TYR A C 1
ATOM 1533 O O . TYR A 1 187 ? -6.232 8.017 -36.214 1.00 32.72 187 TYR A O 1
ATOM 1541 N N . GLU A 1 188 ? -6.871 9.990 -35.359 1.00 30.83 188 GLU A N 1
ATOM 1542 C CA . GLU A 1 188 ? -7.215 10.597 -36.641 1.00 30.83 188 GLU A CA 1
ATOM 1543 C C . GLU A 1 188 ? -6.035 11.475 -37.049 1.00 30.83 188 GLU A C 1
ATOM 1545 O O . GLU A 1 188 ? -5.654 12.423 -36.360 1.00 30.83 188 GLU A O 1
ATOM 1550 N N . HIS A 1 189 ? -5.395 11.078 -38.145 1.00 30.64 189 HIS A N 1
ATOM 1551 C CA . HIS A 1 189 ? -4.448 11.905 -38.866 1.00 30.64 189 HIS A CA 1
ATOM 1552 C C . HIS A 1 189 ? -5.176 13.159 -39.358 1.00 30.64 189 HIS A C 1
ATOM 1554 O O . HIS A 1 189 ? -6.095 13.050 -40.164 1.00 30.64 189 HIS A O 1
ATOM 1560 N N . ALA A 1 190 ? -4.742 14.337 -38.915 1.00 32.81 190 ALA A N 1
ATOM 1561 C CA . ALA A 1 190 ? -5.010 15.571 -39.637 1.00 32.81 190 ALA A CA 1
ATOM 1562 C C . ALA A 1 190 ? -3.836 15.813 -40.595 1.00 32.81 190 ALA A C 1
ATOM 1564 O O . ALA A 1 190 ? -2.713 16.086 -40.165 1.00 32.81 190 ALA A O 1
ATOM 1565 N N . THR A 1 191 ? -4.124 15.579 -41.874 1.00 38.44 191 THR A N 1
ATOM 1566 C CA . THR A 1 191 ? -3.455 16.151 -43.052 1.00 38.44 191 THR A CA 1
ATO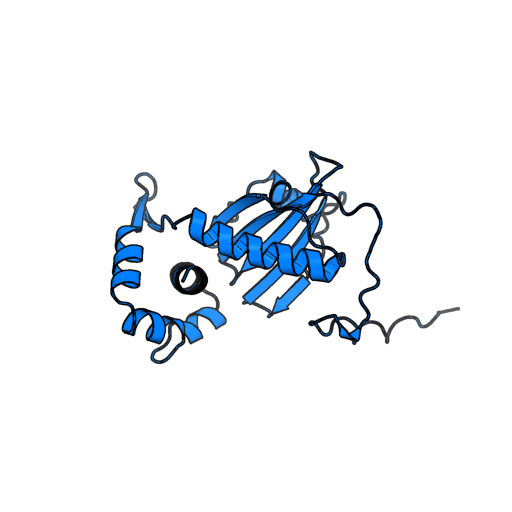M 1567 C C . THR A 1 191 ? -3.382 17.667 -42.991 1.00 38.44 191 THR A C 1
ATOM 1569 O O . THR A 1 191 ? -4.380 18.261 -42.521 1.00 38.44 191 THR A O 1
#

Secondary structure (DSSP, 8-state):
-HHHHHHHHHHHH---HHHHHHHSTTSHHHHHHHH-HHHHHHHHHTEEE-TTT--EEE---HHHHHHHHHHHHHHHHHHHHSSPPPGGG-EEEEEEE--SS----HHHHHHTB-TTSPBP--EEEETTTEEEEEEE-SS-TTEEEEEEEETTTEEEEEEEE---S------GGG-SS-TTGGGSS------

Radius of gyration: 18.97 Å; chains: 1; bounding box: 42×32×66 Å

pLDDT: mean 78.33, std 16.16, range [30.64, 94.69]

Sequence (191 aa):
MDEQYFLVLLGQIATSPHIEEKLAPGGQIDRTLSRAPALDEKLLQALSVDEETGRVLIRPEHDRVERVVRKMATGLFVLRYGWAPAQEHVGPVAVYPYNVIDQRPLPYFIATFTERFQRKRWRTVQSGVFSYVFVRDPRHNGKVWCMMDMYKSLWAVVHFPNPKSKKARLSPDRWLFSELAERTNGYEHAT